Protein AF-0000000087188434 (afdb_homodimer)

Nearest PDB structures (foldseek):
  3ey7-assembly1_B  TM=4.193E-01  e=4.047E-08  Vibrio cholerae
  3huh-assembly2_C  TM=4.134E-01  e=1.399E-07  Salmonella enterica subsp. enterica serovar Typhimurium
  3zw5-assembly1_A  TM=4.059E-01  e=2.842E-07  Homo sapiens
  3zw5-assembly1_B  TM=4.081E-01  e=7.310E-07  Homo sapiens
  5hcw-assembly6_D  TM=6.468E-01  e=5.136E-05  Thermomonospora curvata DSM 43183

Foldseek 3Di:
DAFDFWWEWEFADQDQVVVCCVCCPPVNWAKACPVVVVVVNDQWIWTDPDLRYIYTYHHDDCPPHRTQATETEGPDDDVVVVVVVVPFAWDDDQDWDQISNGIFTWTWTADPVGHIYIYTYDPVVD/DAFDFWWEWEFADQDQVVVCCVCCPPVNWAKACPVVVVVVNDQWIWTDPDLRYIYTYHHDDCPVHRTQATETEGPDDDVVVVVVVVPFAWDDDQDWDQISNGIFTWTWTADPVGHIYIYTYDPVVD

Solvent-accessible surface area (backbone atoms only — not comparable to full-atom values): 13258 Å² total; per-residue (Å²): 98,49,53,62,32,62,23,35,41,29,35,33,26,81,48,52,68,62,44,48,50,48,48,40,49,68,41,42,28,47,79,35,58,46,70,45,24,76,70,68,73,40,92,47,30,34,32,38,41,42,82,57,22,27,38,34,43,36,74,32,76,38,76,58,31,41,49,68,35,37,28,37,27,32,60,85,76,62,66,66,57,52,59,71,66,58,81,61,56,70,74,48,69,78,43,78,42,84,53,45,84,43,72,31,51,30,36,30,28,48,48,93,80,64,48,41,37,37,40,29,36,54,80,83,77,110,97,49,54,64,33,59,24,34,39,29,34,34,25,81,48,52,68,62,44,48,50,48,47,41,49,67,42,44,27,47,78,36,57,46,69,45,24,77,71,66,74,41,90,46,30,34,33,40,41,41,84,56,23,27,39,34,44,36,74,32,77,37,77,59,31,42,49,67,36,38,29,38,28,32,60,85,76,59,64,66,58,53,60,71,66,58,80,60,56,72,74,44,69,78,44,78,42,83,53,44,84,44,74,30,50,29,40,30,27,48,49,93,78,63,49,40,36,36,40,29,36,53,79,84,77,109

InterPro domains:
  IPR004360 Glyoxalase/fosfomycin resistance/dioxygenase domain [PF00903] (5-119)
  IPR029068 Glyoxalase/Bleomycin resistance protein/Dihydroxybiphenyl dioxygenase [G3DSA:3.10.180.10] (7-126)
  IPR029068 Glyoxalase/Bleomycin resistance protein/Dihydroxybiphenyl dioxygenase [SSF54593] (1-124)
  IPR037523 Vicinal oxygen chelate (VOC), core domain [PS51819] (5-122)
  IPR050383 Glyoxalase I/Fosfomycin Resistance Protein Families [PTHR21366] (2-120)

Structure (mmCIF, N/CA/C/O backbone):
data_AF-0000000087188434-model_v1
#
loop_
_entity.id
_entity.type
_entity.pdbx_description
1 polymer 'VOC family virulence protein'
#
loop_
_atom_site.group_PDB
_atom_site.id
_atom_site.type_symbol
_atom_site.label_atom_id
_atom_site.label_alt_id
_atom_site.label_comp_id
_atom_site.label_asym_id
_atom_site.label_entity_id
_atom_site.label_seq_id
_atom_site.pdbx_PDB_ins_code
_atom_site.Cartn_x
_atom_site.Cartn_y
_atom_site.Cartn_z
_atom_site.occupancy
_atom_site.B_iso_or_equiv
_atom_site.auth_seq_id
_atom_site.auth_comp_id
_atom_site.auth_asym_id
_atom_site.auth_atom_id
_atom_site.pdbx_PDB_model_num
ATOM 1 N N . MET A 1 1 ? 5.113 14.961 12.984 1 92.69 1 MET A N 1
ATOM 2 C CA . MET A 1 1 ? 4.16 13.859 12.828 1 92.69 1 MET A CA 1
ATOM 3 C C . MET A 1 1 ? 4.875 12.516 12.781 1 92.69 1 MET A C 1
ATOM 5 O O . MET A 1 1 ? 5.98 12.414 12.25 1 92.69 1 MET A O 1
ATOM 9 N N . ARG A 1 2 ? 4.246 11.477 13.438 1 94.06 2 ARG A N 1
ATOM 10 C CA . ARG A 1 2 ? 4.84 10.141 13.414 1 94.06 2 ARG A CA 1
ATOM 11 C C . ARG A 1 2 ? 3.891 9.133 12.781 1 94.06 2 ARG A C 1
ATOM 13 O O . ARG A 1 2 ? 2.795 8.891 13.289 1 94.06 2 ARG A O 1
ATOM 20 N N . VAL A 1 3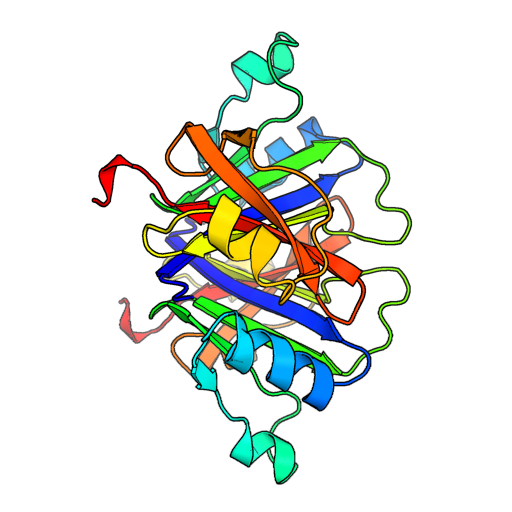 ? 4.332 8.562 11.75 1 98.06 3 VAL A N 1
ATOM 21 C CA . VAL A 1 3 ? 3.559 7.523 11.078 1 98.06 3 VAL A CA 1
ATOM 22 C C . VAL A 1 3 ? 3.75 6.191 11.797 1 98.06 3 VAL A C 1
ATOM 24 O O . VAL A 1 3 ? 4.871 5.832 12.164 1 98.06 3 VAL A O 1
ATOM 27 N N . THR A 1 4 ? 2.668 5.398 11.938 1 97 4 THR A N 1
ATOM 28 C CA . THR A 1 4 ? 2.754 4.188 12.742 1 97 4 THR A CA 1
ATOM 29 C C . THR A 1 4 ? 2.252 2.979 11.953 1 97 4 THR A C 1
ATOM 31 O O . THR A 1 4 ? 2.381 1.839 12.406 1 97 4 THR A O 1
ATOM 34 N N . GLY A 1 5 ? 1.639 3.182 10.797 1 98.25 5 GLY A N 1
ATOM 35 C CA . GLY A 1 5 ? 1.122 2.039 10.062 1 98.25 5 GLY A CA 1
ATOM 36 C C . GLY A 1 5 ? 0.572 2.408 8.695 1 98.25 5 GLY A C 1
ATOM 37 O O . GLY A 1 5 ? 0.464 3.59 8.359 1 98.25 5 GLY A O 1
ATOM 38 N N . PHE A 1 6 ? 0.329 1.47 7.84 1 98.88 6 PHE A N 1
ATOM 39 C CA . PHE A 1 6 ? -0.333 1.555 6.543 1 98.88 6 PHE A CA 1
ATOM 40 C C . PHE A 1 6 ? -1.774 1.066 6.637 1 98.88 6 PHE A C 1
ATOM 42 O O . PHE A 1 6 ? -2.02 -0.113 6.898 1 98.88 6 PHE A O 1
ATOM 49 N N . ASP A 1 7 ? -2.691 1.943 6.449 1 98.88 7 ASP A N 1
ATOM 50 C CA . ASP A 1 7 ? -4.086 1.622 6.734 1 98.88 7 ASP A CA 1
ATOM 51 C C . ASP A 1 7 ? -4.766 1.002 5.512 1 98.88 7 ASP A C 1
ATOM 53 O O . ASP A 1 7 ? -5.414 -0.042 5.621 1 98.88 7 ASP A O 1
ATOM 57 N N . HIS A 1 8 ? -4.684 1.729 4.379 1 98.94 8 HIS A N 1
ATOM 58 C CA . HIS A 1 8 ? -5.344 1.147 3.213 1 98.94 8 HIS A CA 1
ATOM 59 C C . HIS A 1 8 ? -4.781 1.722 1.917 1 98.94 8 HIS A C 1
ATOM 61 O O . HIS A 1 8 ? -4.16 2.787 1.923 1 98.94 8 HIS A O 1
ATOM 67 N N . LEU A 1 9 ? -4.895 0.978 0.888 1 98.94 9 LEU A N 1
ATOM 68 C CA . LEU A 1 9 ? -4.66 1.312 -0.513 1 98.94 9 LEU A CA 1
ATOM 69 C C . LEU A 1 9 ? -5.973 1.353 -1.288 1 98.94 9 LEU A C 1
ATOM 71 O O . LEU A 1 9 ? -6.797 0.447 -1.165 1 98.94 9 LEU A O 1
ATOM 75 N N . VAL A 1 10 ? -6.188 2.416 -2.035 1 98.69 10 VAL A N 1
ATOM 76 C CA . VAL A 1 10 ? -7.406 2.506 -2.832 1 98.69 10 VAL A CA 1
ATOM 77 C C . VAL A 1 10 ? -7.074 2.314 -4.309 1 98.69 10 VAL A C 1
ATOM 79 O O . VAL A 1 10 ? -6.504 3.203 -4.945 1 98.69 10 VAL A O 1
ATOM 82 N N . LEU A 1 11 ? -7.453 1.187 -4.863 1 98.31 11 LEU A N 1
ATOM 83 C CA . LEU A 1 11 ? -7.23 0.869 -6.27 1 98.31 11 LEU A CA 1
ATOM 84 C C . LEU A 1 11 ? -8.383 1.373 -7.129 1 98.31 11 LEU A C 1
ATOM 86 O O . LEU A 1 11 ? -9.555 1.193 -6.777 1 98.31 11 LEU A O 1
ATOM 90 N N . ASN A 1 12 ? -8.039 2.037 -8.227 1 97.94 12 ASN A N 1
ATOM 91 C CA . ASN A 1 12 ? -9.039 2.275 -9.266 1 97.94 12 ASN A CA 1
ATOM 92 C C . ASN A 1 12 ? -9.32 1.011 -10.07 1 97.94 12 ASN A C 1
ATOM 94 O O . ASN A 1 12 ? -8.414 0.449 -10.688 1 97.94 12 ASN A O 1
ATOM 98 N N . VAL A 1 13 ? -10.547 0.57 -10.031 1 97.94 13 VAL A N 1
ATOM 99 C CA . VAL A 1 13 ? -10.859 -0.67 -10.727 1 97.94 13 VAL A CA 1
ATOM 100 C C . VAL A 1 13 ? -12.031 -0.438 -11.688 1 97.94 13 VAL A C 1
ATOM 102 O O . VAL A 1 13 ? -12.969 0.3 -11.367 1 97.94 13 VAL A O 1
ATOM 105 N N . THR A 1 14 ? -12.016 -1.073 -12.867 1 97.25 14 THR A N 1
ATOM 106 C CA . THR A 1 14 ? -13.023 -0.855 -13.906 1 97.25 14 THR A CA 1
ATOM 107 C C . THR A 1 14 ? -14.242 -1.741 -13.68 1 97.25 14 THR A C 1
ATOM 109 O O . THR A 1 14 ? -15.344 -1.423 -14.133 1 97.25 14 THR A O 1
ATOM 112 N N . ASP A 1 15 ? -14.109 -2.861 -13.055 1 98.19 15 ASP A N 1
ATOM 113 C CA . ASP A 1 15 ? -15.148 -3.824 -12.719 1 98.19 15 ASP A CA 1
ATOM 114 C C . ASP A 1 15 ? -14.953 -4.391 -11.312 1 98.19 15 ASP A C 1
ATOM 116 O O . ASP A 1 15 ? -14.148 -5.305 -11.117 1 98.19 15 ASP A O 1
ATOM 120 N N . VAL A 1 16 ? -15.758 -3.887 -10.398 1 98.69 16 VAL A N 1
ATOM 121 C CA . VAL A 1 16 ? -15.57 -4.195 -8.984 1 98.69 16 VAL A CA 1
ATOM 122 C C . VAL A 1 16 ? -15.797 -5.688 -8.742 1 98.69 16 VAL A C 1
ATOM 124 O O . VAL A 1 16 ? -15.039 -6.324 -8.008 1 98.69 16 VAL A O 1
ATOM 127 N N . GLU A 1 17 ? -16.797 -6.254 -9.328 1 98.81 17 GLU A N 1
ATOM 128 C CA . GLU A 1 17 ? -17.078 -7.676 -9.141 1 98.81 17 GLU A CA 1
ATOM 129 C C . GLU A 1 17 ? -15.93 -8.539 -9.641 1 98.81 17 GLU A C 1
ATOM 131 O O . GLU A 1 17 ? -15.578 -9.539 -9.008 1 98.81 17 GLU A O 1
ATOM 136 N N . ARG A 1 18 ? -15.422 -8.188 -10.758 1 98.5 18 ARG A N 1
ATOM 137 C CA . ARG A 1 18 ? -14.273 -8.906 -11.297 1 98.5 18 ARG A CA 1
ATOM 138 C C . ARG A 1 18 ? -13.078 -8.82 -10.359 1 98.5 18 ARG A C 1
ATOM 140 O O . ARG A 1 18 ? -12.383 -9.812 -10.133 1 98.5 18 ARG A O 1
ATOM 147 N N . SER A 1 19 ? -12.836 -7.645 -9.836 1 98.69 19 SER A N 1
ATOM 148 C CA . SER A 1 19 ? -11.75 -7.457 -8.875 1 98.69 19 SER A CA 1
ATOM 149 C C . SER A 1 19 ? -12 -8.25 -7.598 1 98.69 19 SER A C 1
ATOM 151 O O . SER A 1 19 ? -11.094 -8.898 -7.074 1 98.69 19 SER A O 1
ATOM 153 N N . LEU A 1 20 ? -13.227 -8.156 -7.09 1 98.88 20 LEU A N 1
ATOM 154 C CA . LEU A 1 20 ? -13.57 -8.93 -5.902 1 98.88 20 LEU A CA 1
ATOM 155 C C . LEU A 1 20 ? -13.289 -10.406 -6.117 1 98.88 20 LEU A C 1
ATOM 157 O O . LEU A 1 20 ? -12.711 -11.07 -5.254 1 98.88 20 LEU A O 1
ATOM 161 N N . ALA A 1 21 ? -13.688 -10.938 -7.23 1 98.75 21 ALA A N 1
ATOM 162 C CA . ALA A 1 21 ? -13.484 -12.352 -7.535 1 98.75 21 ALA A CA 1
ATOM 163 C C . ALA A 1 21 ? -12 -12.711 -7.508 1 98.75 21 ALA A C 1
ATOM 165 O O . ALA A 1 21 ? -11.625 -13.781 -7.008 1 98.75 21 ALA A O 1
ATOM 166 N N . PHE A 1 22 ? -11.203 -11.867 -8.008 1 98.75 22 PHE A N 1
ATOM 167 C CA . PHE A 1 22 ? -9.766 -12.109 -8.047 1 98.75 22 PHE A CA 1
ATOM 168 C C . PHE A 1 22 ? -9.172 -12.055 -6.645 1 98.75 22 PHE A C 1
ATOM 170 O O . PHE A 1 22 ? -8.461 -12.977 -6.23 1 98.75 22 PHE A O 1
ATOM 177 N N . TYR A 1 23 ? -9.406 -10.977 -5.902 1 98.88 23 TYR A N 1
ATOM 178 C CA . TYR A 1 23 ? -8.742 -10.734 -4.629 1 98.88 23 TYR A CA 1
ATOM 179 C C . TYR A 1 23 ? -9.258 -11.68 -3.555 1 98.88 23 TYR A C 1
ATOM 181 O O . TYR A 1 23 ? -8.5 -12.102 -2.674 1 98.88 23 TYR A O 1
ATOM 189 N N . THR A 1 24 ? -10.555 -12.055 -3.604 1 98.75 24 THR A N 1
ATOM 190 C CA . THR A 1 24 ? -11.102 -12.945 -2.582 1 98.75 24 THR A CA 1
ATOM 191 C C . THR A 1 24 ? -10.977 -14.406 -3.01 1 98.75 24 THR A C 1
ATOM 193 O O . THR A 1 24 ? -11.055 -15.312 -2.178 1 98.75 24 THR A O 1
ATOM 196 N N . GLY A 1 25 ? -10.844 -14.672 -4.273 1 97.88 25 GLY A N 1
ATOM 197 C CA . GLY A 1 25 ? -10.695 -16.031 -4.777 1 97.88 25 GLY A CA 1
ATOM 198 C C . GLY A 1 25 ? -9.289 -16.562 -4.648 1 97.88 25 GLY A C 1
ATOM 199 O O . GLY A 1 25 ? -8.898 -17.062 -3.588 1 97.88 25 GLY A O 1
ATOM 200 N N . PRO A 1 26 ? -8.492 -16.359 -5.707 1 97.06 26 PRO A N 1
ATOM 201 C CA . PRO A 1 26 ? -7.16 -16.969 -5.676 1 97.06 26 PRO A CA 1
ATOM 202 C C . PRO A 1 26 ? -6.27 -16.406 -4.578 1 97.06 26 PRO A C 1
ATOM 204 O O . PRO A 1 26 ? -5.398 -17.109 -4.059 1 97.06 26 PRO A O 1
ATOM 207 N N . LEU A 1 27 ? -6.418 -15.148 -4.199 1 97.81 27 LEU A N 1
ATOM 208 C CA . LEU A 1 27 ? -5.559 -14.555 -3.182 1 97.81 27 LEU A CA 1
ATOM 209 C C . LEU A 1 27 ? -6.113 -14.812 -1.783 1 97.81 27 LEU A C 1
ATOM 211 O O . LEU A 1 27 ? -5.402 -14.633 -0.789 1 97.81 27 LEU A O 1
ATOM 215 N N . GLY A 1 28 ? -7.395 -15.109 -1.685 1 98 28 GLY A N 1
ATOM 216 C CA . GLY A 1 28 ? -7.984 -15.547 -0.432 1 98 28 GLY A CA 1
ATOM 217 C C . GLY A 1 28 ? -8.25 -14.414 0.539 1 98 28 GLY A C 1
ATOM 218 O O . GLY A 1 28 ? -8.398 -14.641 1.741 1 98 28 GLY A O 1
ATOM 219 N N . LEU A 1 29 ? -8.25 -13.211 0.167 1 98.81 29 LEU A N 1
ATOM 220 C CA . LEU A 1 29 ? -8.516 -12.094 1.067 1 98.81 29 LEU A CA 1
ATOM 221 C C . LEU A 1 29 ? -9.977 -12.086 1.51 1 98.81 29 LEU A C 1
ATOM 223 O O . LEU A 1 29 ? -10.867 -12.477 0.746 1 98.81 29 LEU A O 1
ATOM 227 N N . GLU A 1 30 ? -10.203 -11.617 2.719 1 98.69 30 GLU A N 1
ATOM 228 C CA . GLU A 1 30 ? -11.555 -11.523 3.262 1 98.69 30 GLU A CA 1
ATOM 229 C C . GLU A 1 30 ? -12.289 -10.312 2.707 1 98.69 30 GLU A C 1
ATOM 231 O O . GLU A 1 30 ? -11.758 -9.195 2.711 1 98.69 30 GLU A O 1
ATOM 236 N N . PRO A 1 31 ? -13.57 -10.516 2.195 1 98.81 31 PRO A N 1
ATOM 237 C CA . PRO A 1 31 ? -14.344 -9.367 1.739 1 98.81 31 PRO A CA 1
ATOM 238 C C . PRO A 1 31 ? -14.766 -8.445 2.883 1 98.81 31 PRO A C 1
ATOM 240 O O . PRO A 1 31 ? -15.078 -8.922 3.98 1 98.81 31 PRO A O 1
ATOM 243 N N . VAL A 1 32 ? -14.805 -7.195 2.676 1 98.88 32 VAL A N 1
ATOM 244 C CA . VAL A 1 32 ? -15.211 -6.172 3.633 1 98.88 32 VAL A CA 1
ATOM 245 C C . VAL A 1 32 ? -16.281 -5.273 3.008 1 98.88 32 VAL A C 1
ATOM 247 O O . VAL A 1 32 ? -16.062 -4.688 1.944 1 98.88 32 VAL A O 1
ATOM 250 N N . ARG A 1 33 ? -17.438 -5.164 3.613 1 98.62 33 ARG A N 1
ATOM 251 C CA . ARG A 1 33 ? -18.562 -4.297 3.27 1 98.62 33 ARG A CA 1
ATOM 252 C C . ARG A 1 33 ? -19.047 -4.578 1.854 1 98.62 33 ARG A C 1
ATOM 254 O O . ARG A 1 33 ? -19.453 -3.656 1.14 1 98.62 33 ARG A O 1
ATOM 261 N N . VAL A 1 34 ? -18.938 -5.766 1.344 1 98.88 34 VAL A N 1
ATOM 262 C CA . VAL A 1 34 ? -19.344 -6.141 -0.007 1 98.88 34 VAL A CA 1
ATOM 263 C C . VAL A 1 34 ? -20.875 -6.117 -0.113 1 98.88 34 VAL A C 1
ATOM 265 O O . VAL A 1 34 ? -21.422 -5.57 -1.068 1 98.88 34 VAL A O 1
ATOM 268 N N . ASP A 1 35 ? -21.516 -6.746 0.876 1 98.69 35 ASP A N 1
ATOM 269 C CA . ASP A 1 35 ? -22.984 -6.758 0.852 1 98.69 35 ASP A CA 1
ATOM 270 C C . ASP A 1 35 ? -23.531 -5.34 0.903 1 98.69 35 ASP A C 1
ATOM 272 O O . ASP A 1 35 ? -24.5 -5.023 0.21 1 98.69 35 ASP A O 1
ATOM 276 N N . GLU A 1 36 ? -22.969 -4.512 1.788 1 98.75 36 GLU A N 1
ATOM 277 C CA . GLU A 1 36 ? -23.391 -3.115 1.867 1 98.75 36 GLU A CA 1
ATOM 278 C C . GLU A 1 36 ? -23.188 -2.406 0.53 1 98.75 36 GLU A C 1
ATOM 280 O O . GLU A 1 36 ? -24.031 -1.604 0.121 1 98.75 36 GLU A O 1
ATOM 285 N N . TRP A 1 37 ? -22.141 -2.623 -0.128 1 98.81 37 TRP A N 1
ATOM 286 C CA . TRP A 1 37 ? -21.859 -2.008 -1.422 1 98.81 37 TRP A CA 1
ATOM 287 C C . TRP A 1 37 ? -22.859 -2.469 -2.471 1 98.81 37 TRP A C 1
ATOM 289 O O . TRP A 1 37 ? -23.391 -1.655 -3.227 1 98.81 37 TRP A O 1
ATOM 299 N N . ARG A 1 38 ? -23.078 -3.781 -2.535 1 98.69 38 ARG A N 1
ATOM 300 C CA . ARG A 1 38 ? -24.031 -4.332 -3.492 1 98.69 38 ARG A CA 1
ATOM 301 C C . ARG A 1 38 ? -25.422 -3.764 -3.264 1 98.69 38 ARG A C 1
ATOM 303 O O . ARG A 1 38 ? -26.203 -3.607 -4.207 1 98.69 38 ARG A O 1
ATOM 310 N N . ALA A 1 39 ? -25.688 -3.447 -2.033 1 98.69 39 ALA A N 1
ATOM 311 C CA . ALA A 1 39 ? -26.969 -2.859 -1.674 1 98.69 39 ALA A CA 1
ATOM 312 C C . ALA A 1 39 ? -26.984 -1.356 -1.937 1 98.69 39 ALA A C 1
ATOM 314 O O . ALA A 1 39 ? -28 -0.685 -1.697 1 98.69 39 ALA A O 1
ATOM 315 N N . GLY A 1 40 ? -25.922 -0.757 -2.369 1 98.31 40 GLY A N 1
ATOM 316 C CA . GLY A 1 40 ? -25.828 0.657 -2.699 1 98.31 40 GLY A CA 1
ATOM 317 C C . GLY A 1 40 ? -25.641 1.543 -1.482 1 98.31 40 GLY A C 1
ATOM 318 O O . GLY A 1 40 ? -25.859 2.752 -1.546 1 98.31 40 GLY A O 1
ATOM 319 N N . LYS A 1 41 ? -25.188 0.969 -0.309 1 98.44 41 LYS A N 1
ATOM 320 C CA . LYS A 1 41 ? -25.094 1.711 0.945 1 98.44 41 LYS A CA 1
ATOM 321 C C . LYS A 1 41 ? -23.719 2.332 1.126 1 98.44 41 LYS A C 1
ATOM 323 O O . LYS A 1 41 ? -23.531 3.223 1.961 1 98.44 41 LYS A O 1
ATOM 328 N N . VAL A 1 42 ? -22.703 1.853 0.482 1 98.31 42 VAL A N 1
ATOM 329 C CA . VAL A 1 42 ? -21.344 2.4 0.515 1 98.31 42 VAL A CA 1
ATOM 330 C C . VAL A 1 42 ? -20.797 2.496 -0.906 1 98.31 42 VAL A C 1
ATOM 332 O O . VAL A 1 42 ? -21.219 1.752 -1.794 1 98.31 42 VAL A O 1
ATOM 335 N N . PRO A 1 43 ? -19.875 3.381 -1.142 1 98 43 PRO A N 1
ATOM 336 C CA . PRO A 1 43 ? -19.453 3.688 -2.514 1 98 43 PRO A CA 1
ATOM 337 C C . PRO A 1 43 ? -18.531 2.623 -3.102 1 98 43 PRO A C 1
ATOM 339 O O . PRO A 1 43 ? -18.375 2.545 -4.324 1 98 43 PRO A O 1
ATOM 342 N N . PHE A 1 44 ? -17.938 1.849 -2.299 1 98.69 44 PHE A N 1
ATOM 343 C CA . PHE A 1 44 ? -17.031 0.794 -2.748 1 98.69 44 PHE A CA 1
ATOM 344 C C . PHE A 1 44 ? -16.844 -0.261 -1.664 1 98.69 44 PHE A C 1
ATOM 346 O O . PHE A 1 44 ? -17 0.031 -0.475 1 98.69 44 PHE A O 1
ATOM 353 N N . PRO A 1 45 ? -16.547 -1.531 -2.055 1 98.88 45 PRO A N 1
ATOM 354 C CA . PRO A 1 45 ? -16.141 -2.561 -1.094 1 98.88 45 PRO A CA 1
ATOM 355 C C . PRO A 1 45 ? -14.625 -2.611 -0.884 1 98.88 45 PRO A C 1
ATOM 357 O O . PRO A 1 45 ? -13.883 -1.882 -1.546 1 98.88 45 PRO A O 1
ATOM 360 N N . SER A 1 46 ? -14.234 -3.402 0.06 1 98.94 46 SER A N 1
ATOM 361 C CA . SER A 1 46 ? -12.812 -3.602 0.341 1 98.94 46 SER A CA 1
ATOM 362 C C . SER A 1 46 ? -12.484 -5.082 0.519 1 98.94 46 SER A C 1
ATOM 364 O O . SER A 1 46 ? -13.375 -5.93 0.453 1 98.94 46 SER A O 1
ATOM 366 N N . VAL A 1 47 ? -11.195 -5.363 0.564 1 98.94 47 VAL A N 1
ATOM 367 C CA . VAL A 1 47 ? -10.688 -6.68 0.927 1 98.94 47 VAL A CA 1
ATOM 368 C C . VAL A 1 47 ? -9.625 -6.547 2.018 1 98.94 47 VAL A C 1
ATOM 370 O O . VAL A 1 47 ? -8.836 -5.602 2.01 1 98.94 47 VAL A O 1
ATOM 373 N N . ARG A 1 48 ? -9.625 -7.473 2.955 1 98.94 48 ARG A N 1
ATOM 374 C CA . ARG A 1 48 ? -8.766 -7.383 4.133 1 98.94 48 ARG A CA 1
ATOM 375 C C . ARG A 1 48 ? -7.43 -8.07 3.885 1 98.94 48 ARG A C 1
ATOM 377 O O . ARG A 1 48 ? -7.387 -9.242 3.504 1 98.94 48 ARG A O 1
ATOM 384 N N . VAL A 1 49 ? -6.398 -7.332 4.094 1 98.88 49 VAL A N 1
ATOM 385 C CA . VAL A 1 49 ? -5.047 -7.867 3.986 1 98.88 49 VAL A CA 1
ATOM 386 C C . VAL A 1 49 ? -4.578 -8.367 5.352 1 98.88 49 VAL A C 1
ATOM 388 O O . VAL A 1 49 ? -4 -9.445 5.461 1 98.88 49 VAL A O 1
ATOM 391 N N . SER A 1 50 ? -4.762 -7.594 6.395 1 98.12 50 SER A N 1
ATOM 392 C CA . SER A 1 50 ? -4.469 -7.867 7.797 1 98.12 50 SER A CA 1
ATOM 393 C C . SER A 1 50 ? -5.434 -7.125 8.719 1 98.12 50 SER A C 1
ATOM 395 O O . SER A 1 50 ? -6.336 -6.43 8.25 1 98.12 50 SER A O 1
ATOM 397 N N . ALA A 1 51 ? -5.238 -7.277 10.016 1 97 51 ALA A N 1
ATOM 398 C CA . ALA A 1 51 ? -6.102 -6.602 10.984 1 97 51 ALA A CA 1
ATOM 399 C C . ALA A 1 51 ? -6.047 -5.086 10.805 1 97 51 ALA A C 1
ATOM 401 O O . ALA A 1 51 ? -7.031 -4.391 11.047 1 97 51 ALA A O 1
ATOM 402 N N . GLY A 1 52 ? -4.941 -4.527 10.352 1 97.75 52 GLY A N 1
ATOM 403 C CA . GLY A 1 52 ? -4.766 -3.086 10.289 1 97.75 52 GLY A CA 1
ATOM 404 C C . GLY A 1 52 ? -4.727 -2.549 8.867 1 97.75 52 GLY A C 1
ATOM 405 O O . GLY A 1 52 ? -4.512 -1.354 8.656 1 97.75 52 GLY A O 1
ATOM 406 N N . THR A 1 53 ? -4.945 -3.41 7.848 1 98.88 53 THR A N 1
ATOM 407 C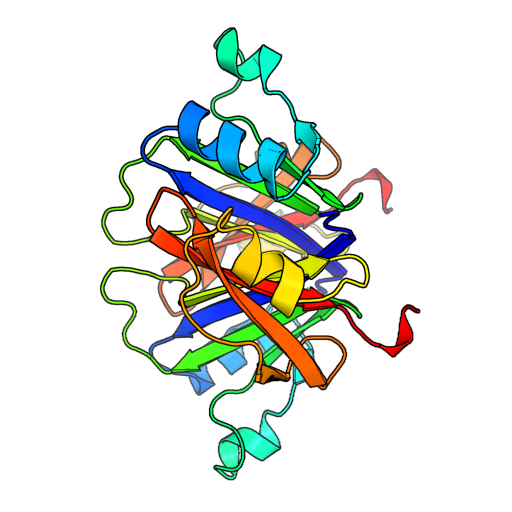 CA . THR A 1 53 ? -4.746 -2.959 6.473 1 98.88 53 THR A CA 1
ATOM 408 C C . THR A 1 53 ? -5.805 -3.553 5.551 1 98.88 53 THR A C 1
ATOM 410 O O . THR A 1 53 ? -6.066 -4.758 5.59 1 98.88 53 THR A O 1
ATOM 413 N N . ILE A 1 54 ? -6.418 -2.701 4.73 1 98.94 54 ILE A N 1
ATOM 414 C CA . ILE A 1 54 ? -7.352 -3.16 3.711 1 98.94 54 ILE A CA 1
ATOM 415 C C . ILE A 1 54 ? -6.965 -2.576 2.354 1 98.94 54 ILE A C 1
ATOM 417 O O . ILE A 1 54 ? -6.133 -1.671 2.277 1 98.94 54 ILE A O 1
ATOM 421 N N . ILE A 1 55 ? -7.465 -3.158 1.287 1 98.94 55 ILE A N 1
ATOM 422 C CA . ILE A 1 55 ? -7.465 -2.609 -0.065 1 98.94 55 ILE A CA 1
ATOM 423 C C . ILE A 1 55 ? -8.891 -2.254 -0.478 1 98.94 55 ILE A C 1
ATOM 425 O O . ILE A 1 55 ? -9.781 -3.104 -0.44 1 98.94 55 ILE A O 1
ATOM 429 N N . ASP A 1 56 ? -9.086 -0.998 -0.764 1 98.94 56 ASP A N 1
ATOM 430 C CA . ASP A 1 56 ? -10.375 -0.529 -1.269 1 98.94 56 ASP A CA 1
ATOM 431 C C . ASP A 1 56 ? -10.453 -0.662 -2.789 1 98.94 56 ASP A C 1
ATOM 433 O O . ASP A 1 56 ? -9.492 -0.332 -3.494 1 98.94 56 ASP A O 1
ATOM 437 N N . LEU A 1 57 ? -11.562 -1.18 -3.27 1 98.81 57 LEU A N 1
ATOM 438 C CA . LEU A 1 57 ? -11.797 -1.349 -4.699 1 98.81 57 LEU A CA 1
ATOM 439 C C . LEU A 1 57 ? -12.758 -0.283 -5.223 1 98.81 57 LEU A C 1
ATOM 441 O O . LEU A 1 57 ? -13.969 -0.478 -5.211 1 98.81 57 LEU A O 1
ATOM 445 N N . PHE A 1 58 ? -12.195 0.816 -5.664 1 98.38 58 PHE A N 1
ATOM 446 C CA . PHE A 1 58 ? -12.938 2.012 -6.047 1 98.38 58 PHE A CA 1
ATOM 447 C C . PHE A 1 58 ? -13.328 1.964 -7.52 1 98.38 58 PHE A C 1
ATOM 449 O O . PHE A 1 58 ? -12.453 1.908 -8.391 1 98.38 58 PHE A O 1
ATOM 456 N N . PRO A 1 59 ? -14.617 1.97 -7.828 1 97.44 59 PRO A N 1
ATOM 457 C CA . PRO A 1 59 ? -15.039 1.919 -9.234 1 97.44 59 PRO A CA 1
ATOM 458 C C . PRO A 1 59 ? -14.727 3.211 -9.984 1 97.44 59 PRO A C 1
ATOM 460 O O . PRO A 1 59 ? -15.5 4.168 -9.914 1 97.44 59 PRO A O 1
ATOM 463 N N . ARG A 1 60 ? -13.703 3.184 -10.711 1 93.31 60 ARG A N 1
ATOM 464 C CA . ARG A 1 60 ? -13.25 4.32 -11.508 1 93.31 60 ARG A CA 1
ATOM 465 C C . ARG A 1 60 ? -12.383 3.857 -12.672 1 93.31 60 ARG A C 1
ATOM 467 O O . ARG A 1 60 ? -11.609 2.902 -12.539 1 93.31 60 ARG A O 1
ATOM 474 N N . ASP A 1 61 ? -12.547 4.594 -13.75 1 84.94 61 ASP A N 1
ATOM 475 C CA . ASP A 1 61 ? -11.609 4.344 -14.836 1 84.94 61 ASP A CA 1
ATOM 476 C C . ASP A 1 61 ? -10.18 4.684 -14.422 1 84.94 61 ASP A C 1
ATOM 478 O O . ASP A 1 61 ? -9.961 5.645 -13.68 1 84.94 61 ASP A O 1
ATOM 482 N N . ARG A 1 62 ? -9.188 3.877 -14.648 1 74.38 62 ARG A N 1
ATOM 483 C CA . ARG A 1 62 ? -7.809 4.043 -14.195 1 74.38 62 ARG A CA 1
ATOM 484 C C . ARG A 1 62 ? -7.227 5.367 -14.68 1 74.38 62 ARG A C 1
ATOM 486 O O . ARG A 1 62 ? -6.488 6.031 -13.953 1 74.38 62 ARG A O 1
ATOM 493 N N . GLY A 1 63 ? -7.672 5.836 -15.852 1 77.62 63 GLY A N 1
ATOM 494 C CA . GLY A 1 63 ? -7.121 7.082 -16.359 1 77.62 63 GLY A CA 1
ATOM 495 C C . GLY A 1 63 ? -5.613 7.16 -16.25 1 77.62 63 GLY A C 1
ATOM 496 O O . GLY A 1 63 ? -4.902 6.266 -16.719 1 77.62 63 GLY A O 1
ATOM 497 N N . GLU A 1 64 ? -5.066 8.25 -15.375 1 79.81 64 GLU A N 1
ATOM 498 C CA . GLU A 1 64 ? -3.629 8.477 -15.266 1 79.81 64 GLU A CA 1
ATOM 499 C C . GLU A 1 64 ? -3.076 7.902 -13.969 1 79.81 64 GLU A C 1
ATOM 501 O O . GLU A 1 64 ? -1.878 8.008 -13.695 1 79.81 64 GLU A O 1
ATOM 506 N N . THR A 1 65 ? -3.953 7.375 -13.172 1 93.81 65 THR A N 1
ATOM 507 C CA . THR A 1 65 ? -3.51 6.801 -11.906 1 93.81 65 THR A CA 1
ATOM 508 C C . THR A 1 65 ? -4.172 5.445 -11.664 1 93.81 65 THR A C 1
ATOM 510 O O . THR A 1 65 ? -5.379 5.297 -11.859 1 93.81 65 THR A O 1
ATOM 513 N N . ASN A 1 66 ? -3.402 4.488 -11.328 1 96.44 66 ASN A N 1
ATOM 514 C CA . ASN A 1 66 ? -3.947 3.184 -10.961 1 96.44 66 ASN A CA 1
ATOM 515 C C . ASN A 1 66 ? -4.371 3.143 -9.5 1 96.44 66 ASN A C 1
ATOM 517 O O . ASN A 1 66 ? -5.16 2.285 -9.102 1 96.44 66 ASN A O 1
ATOM 521 N N . VAL A 1 67 ? -3.859 4.004 -8.664 1 97.31 67 VAL A N 1
ATOM 522 C CA . VAL A 1 67 ? -4.195 4.137 -7.25 1 97.31 67 VAL A CA 1
ATOM 523 C C . VAL A 1 67 ? -4.797 5.516 -6.988 1 97.31 67 VAL A C 1
ATOM 525 O O . VAL A 1 67 ? -4.215 6.535 -7.371 1 97.31 67 VAL A O 1
ATOM 528 N N . ASP A 1 68 ? -5.984 5.547 -6.402 1 97.19 68 ASP A N 1
ATOM 529 C CA . ASP A 1 68 ? -6.641 6.812 -6.082 1 97.19 68 ASP A CA 1
ATOM 530 C C . ASP A 1 68 ? -5.906 7.539 -4.957 1 97.19 68 ASP A C 1
ATOM 532 O O . ASP A 1 68 ? -5.582 8.719 -5.082 1 97.19 68 ASP A O 1
ATOM 536 N N . HIS A 1 69 ? -5.715 6.895 -3.9 1 98.31 69 HIS A N 1
ATOM 537 C CA . HIS A 1 69 ? -4.918 7.375 -2.779 1 98.31 69 HIS A CA 1
ATOM 538 C C . HIS A 1 69 ? -4.512 6.23 -1.858 1 98.31 69 HIS A C 1
ATOM 540 O O . HIS A 1 69 ? -4.918 5.086 -2.07 1 98.31 69 HIS A O 1
ATOM 546 N N . PHE A 1 70 ? -3.598 6.445 -0.927 1 98.88 70 PHE A N 1
ATOM 547 C CA . PHE A 1 70 ? -3.293 5.52 0.157 1 98.88 70 PHE A CA 1
ATOM 548 C C . PHE A 1 70 ? -3.312 6.238 1.502 1 98.88 70 PHE A C 1
ATOM 550 O O . PHE A 1 70 ? -3.307 7.469 1.556 1 98.88 70 PHE A O 1
ATOM 557 N N . CYS A 1 71 ? -3.451 5.426 2.492 1 98.94 71 CYS A N 1
ATOM 558 C CA . CYS A 1 71 ? -3.668 6.004 3.812 1 98.94 71 CYS A CA 1
ATOM 559 C C . CYS A 1 71 ? -2.615 5.52 4.801 1 98.94 71 CYS A C 1
ATOM 561 O O . CYS A 1 71 ? -2.312 4.324 4.855 1 98.94 71 CYS A O 1
ATOM 563 N N . LEU A 1 72 ? -2.049 6.426 5.535 1 98.88 72 LEU A N 1
ATOM 564 C CA . LEU A 1 72 ? -1.108 6.152 6.613 1 98.88 72 LEU A CA 1
ATOM 565 C C . LEU A 1 72 ? -1.724 6.488 7.969 1 98.88 72 LEU A C 1
ATOM 567 O O . LEU A 1 72 ? -2.436 7.488 8.102 1 98.88 72 LEU A O 1
ATOM 571 N N . VAL A 1 73 ? -1.47 5.621 8.906 1 98.69 73 VAL A N 1
ATOM 572 C CA . VAL A 1 73 ? -1.884 5.875 10.281 1 98.69 73 VAL A CA 1
ATOM 573 C C . VAL A 1 73 ? -0.809 6.684 11.008 1 98.69 73 VAL A C 1
ATOM 575 O O . VAL A 1 73 ? 0.384 6.398 10.875 1 98.69 73 VAL A O 1
ATOM 578 N N . VAL A 1 74 ? -1.235 7.715 11.695 1 98.25 74 VAL A N 1
ATOM 579 C CA . VAL A 1 74 ? -0.295 8.531 12.453 1 98.25 74 VAL A CA 1
ATOM 580 C C . VAL A 1 74 ? -0.688 8.523 13.93 1 98.25 74 VAL A C 1
ATOM 582 O O . VAL A 1 74 ? -1.79 8.102 14.289 1 98.25 74 VAL A O 1
ATOM 585 N N . GLU A 1 75 ? 0.269 8.867 14.805 1 96.81 75 GLU A N 1
ATOM 586 C CA . GLU A 1 75 ? -0.067 9.07 16.219 1 96.81 75 GLU A CA 1
ATOM 587 C C . GLU A 1 75 ? -1.104 10.172 16.375 1 96.81 75 GLU A C 1
ATOM 589 O O . GLU A 1 75 ? -1.165 11.102 15.57 1 96.81 75 GLU A O 1
ATOM 594 N N . PRO A 1 76 ? -1.877 10.07 17.484 1 96.19 76 PRO A N 1
ATOM 595 C CA . PRO A 1 76 ? -2.891 11.102 17.703 1 96.19 76 PRO A CA 1
ATOM 596 C C . PRO A 1 76 ? -2.307 12.516 17.688 1 96.19 76 PRO A C 1
ATOM 598 O O . PRO A 1 76 ? -1.211 12.734 18.203 1 96.19 76 PRO A O 1
ATOM 601 N N . LEU A 1 77 ? -2.994 13.477 17.016 1 95.5 77 LEU A N 1
ATOM 602 C CA . LEU A 1 77 ? -2.6 14.875 16.953 1 95.5 77 LEU A CA 1
ATOM 603 C C . LEU A 1 77 ? -3.801 15.766 16.656 1 95.5 77 LEU A C 1
ATOM 605 O O . LEU A 1 77 ? -4.91 15.266 16.453 1 95.5 77 LEU A O 1
ATOM 609 N N . ASP A 1 78 ? -3.6 17.062 16.719 1 96 78 ASP A N 1
ATOM 610 C CA . ASP A 1 78 ? -4.621 18.047 16.375 1 96 78 ASP A CA 1
ATOM 611 C C . ASP A 1 78 ? -4.543 18.438 14.906 1 96 78 ASP A C 1
ATOM 613 O O . ASP A 1 78 ? -3.621 19.141 14.492 1 96 78 ASP A O 1
ATOM 617 N N . TRP A 1 79 ? -5.543 18.078 14.133 1 97.06 79 TRP A N 1
ATOM 618 C CA . TRP A 1 79 ? -5.52 18.312 12.688 1 97.06 79 TRP A CA 1
ATOM 619 C C . TRP A 1 79 ? -5.48 19.812 12.383 1 97.06 79 TRP A C 1
ATOM 621 O O . TRP A 1 79 ? -4.859 20.219 11.398 1 97.06 79 TRP A O 1
ATOM 631 N N . GLN A 1 80 ? -6.195 20.547 13.172 1 97.25 80 GLN A N 1
ATOM 632 C CA . GLN A 1 80 ? -6.199 21.984 12.914 1 97.25 80 GLN A CA 1
ATOM 633 C C . GLN A 1 80 ? -4.797 22.578 13.055 1 97.25 80 GLN A C 1
ATOM 635 O O . GLN A 1 80 ? -4.414 23.469 12.305 1 97.25 80 GLN A O 1
ATOM 640 N N . GLN A 1 81 ? -4.094 22.109 13.977 1 97.25 81 GLN A N 1
ATOM 641 C CA . GLN A 1 81 ? -2.713 22.562 14.125 1 97.25 81 GLN A CA 1
ATOM 642 C C . GLN A 1 81 ? -1.878 22.188 12.906 1 97.25 81 GLN A C 1
ATOM 644 O O . GLN A 1 81 ? -1.025 22.953 12.469 1 97.25 81 GLN A O 1
ATOM 649 N N . VAL A 1 82 ? -2.105 21 12.438 1 97 82 VAL A N 1
ATOM 650 C CA . VAL A 1 82 ? -1.397 20.547 11.242 1 97 82 VAL A CA 1
ATOM 651 C C . VAL A 1 82 ? -1.729 21.469 10.062 1 97 82 VAL A C 1
ATOM 653 O O . VAL A 1 82 ? -0.836 21.875 9.328 1 97 82 VAL A O 1
ATOM 656 N N . ILE A 1 83 ? -2.955 21.797 9.867 1 97.75 83 ILE A N 1
ATOM 657 C CA . ILE A 1 83 ? -3.42 22.641 8.781 1 97.75 83 ILE A CA 1
ATOM 658 C C . ILE A 1 83 ? -2.82 24.047 8.93 1 97.75 83 ILE A C 1
ATOM 660 O O . ILE A 1 83 ? -2.283 24.594 7.969 1 97.75 83 ILE A O 1
ATOM 664 N N . ASP A 1 84 ? -2.842 24.531 10.133 1 97.94 84 ASP A N 1
ATOM 665 C CA . ASP A 1 84 ? -2.4 25.906 10.391 1 97.94 84 ASP A CA 1
ATOM 666 C C . ASP A 1 84 ? -0.895 26.047 10.18 1 97.94 84 ASP A C 1
ATOM 668 O O . ASP A 1 84 ? -0.409 27.125 9.844 1 97.94 84 ASP A O 1
ATOM 672 N N . ALA A 1 85 ? -0.202 24.969 10.461 1 97.31 85 ALA A N 1
ATOM 673 C CA . ALA A 1 85 ? 1.253 25 10.328 1 97.31 85 ALA A CA 1
ATOM 674 C C . ALA A 1 85 ? 1.665 25.234 8.875 1 97.31 85 ALA A C 1
ATOM 676 O O . ALA A 1 85 ? 2.781 25.688 8.609 1 97.31 85 ALA A O 1
ATOM 677 N N . GLY A 1 86 ? 0.808 24.844 7.922 1 97.38 86 GLY A N 1
ATOM 678 C CA . GLY A 1 86 ? 1.062 25.109 6.516 1 97.38 86 GLY A CA 1
ATOM 679 C C . GLY A 1 86 ? 2.131 24.219 5.922 1 97.38 86 GLY A C 1
ATOM 680 O O . GLY A 1 86 ? 2.65 24.484 4.84 1 97.38 86 GLY A O 1
ATOM 681 N N . THR A 1 87 ? 2.469 23.141 6.586 1 97.06 87 THR A N 1
ATOM 682 C CA . THR A 1 87 ? 3.531 22.234 6.188 1 97.06 87 THR A CA 1
ATOM 683 C C . THR A 1 87 ? 3.105 21.391 4.98 1 97.06 87 THR A C 1
ATOM 685 O O . THR A 1 87 ? 3.936 21.047 4.145 1 97.06 87 THR A O 1
ATOM 688 N N . PHE A 1 88 ? 1.837 21.109 4.891 1 98.12 88 PHE A N 1
ATOM 689 C CA . PHE A 1 88 ? 1.333 20.203 3.857 1 98.12 88 PHE A CA 1
ATOM 690 C C . PHE A 1 88 ? 0.459 20.969 2.863 1 98.12 88 PHE A C 1
ATOM 692 O O . PHE A 1 88 ? -0.168 21.969 3.215 1 98.12 88 PHE A O 1
ATOM 699 N N . ASP A 1 89 ? 0.487 20.484 1.609 1 98.25 89 ASP A N 1
ATOM 700 C CA . ASP A 1 89 ? -0.569 20.812 0.656 1 98.25 89 ASP A CA 1
ATOM 701 C C . ASP A 1 89 ? -1.844 20.031 0.958 1 98.25 89 ASP A C 1
ATOM 703 O O . ASP A 1 89 ? -1.979 18.875 0.549 1 98.25 89 ASP A O 1
ATOM 707 N N . VAL A 1 90 ? -2.762 20.656 1.695 1 98.44 90 VAL A N 1
ATOM 708 C CA . VAL A 1 90 ? -3.979 19.984 2.139 1 98.44 90 VAL A CA 1
ATOM 709 C C . VAL A 1 90 ? -4.992 19.938 0.999 1 98.44 90 VAL A C 1
ATOM 711 O O . VAL A 1 90 ? -5.312 20.984 0.411 1 98.44 90 VAL A O 1
ATOM 714 N N . VAL A 1 91 ? -5.5 18.812 0.721 1 97.88 91 VAL A N 1
ATOM 715 C CA . VAL A 1 91 ? -6.449 18.594 -0.366 1 97.88 91 VAL A CA 1
ATOM 716 C C . VAL A 1 91 ? -7.875 18.625 0.178 1 97.88 91 VAL A C 1
ATOM 718 O O . VAL A 1 91 ? -8.789 19.109 -0.491 1 97.88 91 VAL A O 1
ATOM 721 N N . SER A 1 92 ? -8.055 18.062 1.292 1 97.56 92 SER A N 1
ATOM 722 C CA . SER A 1 92 ? -9.383 17.984 1.898 1 97.56 92 SER A CA 1
ATOM 723 C C . SER A 1 92 ? -9.297 17.578 3.365 1 97.56 92 SER A C 1
ATOM 725 O O . SER A 1 92 ? -8.273 17.047 3.807 1 97.56 92 SER A O 1
ATOM 727 N N . GLY A 1 93 ? -10.445 17.875 4.07 1 95.25 93 GLY A N 1
ATOM 728 C CA . GLY A 1 93 ? -10.57 17.469 5.457 1 95.25 93 GLY A CA 1
ATOM 729 C C . GLY A 1 93 ? -10.344 18.594 6.438 1 95.25 93 GLY A C 1
ATOM 730 O O . GLY A 1 93 ? -10.156 19.75 6.035 1 95.25 93 GLY A O 1
ATOM 731 N N . PRO A 1 94 ? -10.289 18.25 7.738 1 97.25 94 PRO A N 1
ATOM 732 C CA . PRO A 1 94 ? -10.523 16.922 8.312 1 97.25 94 PRO A CA 1
ATOM 733 C C . PRO A 1 94 ? -11.969 16.453 8.141 1 97.25 94 PRO A C 1
ATOM 735 O O . PRO A 1 94 ? -12.891 17.281 8.125 1 97.25 94 PRO A O 1
ATOM 738 N N . SER A 1 95 ? -12.141 15.164 7.922 1 97 95 SER A N 1
ATOM 739 C CA . SER A 1 95 ? -13.453 14.547 7.824 1 97 95 SER A CA 1
ATOM 740 C C . SER A 1 95 ? -13.422 13.102 8.312 1 97 95 SER A C 1
ATOM 742 O O . SER A 1 95 ? -12.359 12.477 8.359 1 97 95 SER A O 1
ATOM 744 N N . ASN A 1 96 ? -14.555 12.594 8.719 1 96.5 96 ASN A N 1
ATOM 745 C CA . ASN A 1 96 ? -14.68 11.211 9.164 1 96.5 96 ASN A CA 1
ATOM 746 C C . ASN A 1 96 ? -14.805 10.25 7.98 1 96.5 96 ASN A C 1
ATOM 748 O O . ASN A 1 96 ? -15.703 10.391 7.152 1 96.5 96 ASN A O 1
ATO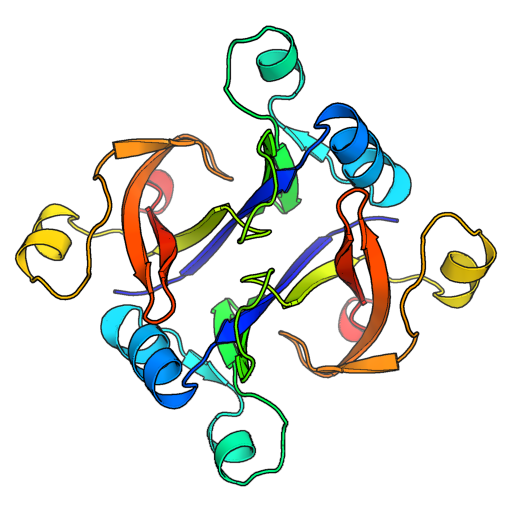M 752 N N . ASN A 1 97 ? -13.922 9.312 7.938 1 96.25 97 ASN A N 1
ATOM 753 C CA . ASN A 1 97 ? -13.867 8.398 6.809 1 96.25 97 ASN A CA 1
ATOM 754 C C . ASN A 1 97 ? -13.648 6.957 7.266 1 96.25 97 ASN A C 1
ATOM 756 O O . ASN A 1 97 ? -13.07 6.719 8.328 1 96.25 97 ASN A O 1
ATOM 760 N N . PHE A 1 98 ? -14.148 5.988 6.449 1 97.56 98 PHE A N 1
ATOM 761 C CA . PHE A 1 98 ? -13.992 4.562 6.723 1 97.56 98 PHE A CA 1
ATOM 762 C C . PHE A 1 98 ? -12.578 4.102 6.387 1 97.56 98 PHE A C 1
ATOM 764 O O . PHE A 1 98 ? -12.016 4.5 5.363 1 97.56 98 PHE A O 1
ATOM 771 N N . GLY A 1 99 ? -11.977 3.303 7.285 1 98.12 99 GLY A N 1
ATOM 772 C CA . GLY A 1 99 ? -10.672 2.689 7.078 1 98.12 99 GLY A CA 1
ATOM 773 C C . GLY A 1 99 ? -10.586 1.27 7.605 1 98.12 99 GLY A C 1
ATOM 774 O O . GLY A 1 99 ? -11.617 0.636 7.859 1 98.12 99 GLY A O 1
ATOM 775 N N . ALA A 1 100 ? -9.406 0.755 7.758 1 98.5 100 ALA A N 1
ATOM 776 C CA . ALA A 1 100 ? -9.141 -0.645 8.078 1 98.5 100 ALA A CA 1
ATOM 777 C C . ALA A 1 100 ? -9.703 -1.008 9.453 1 98.5 100 ALA A C 1
ATOM 779 O O . ALA A 1 100 ? -10.117 -2.146 9.68 1 98.5 100 ALA A O 1
ATOM 780 N N . ARG A 1 101 ? -9.719 -0.037 10.352 1 98.06 101 ARG A N 1
ATOM 781 C CA . ARG A 1 101 ? -10.133 -0.331 11.719 1 98.06 101 ARG A CA 1
ATOM 782 C C . ARG A 1 101 ? -11.383 0.459 12.086 1 98.06 101 ARG A C 1
ATOM 784 O O . ARG A 1 101 ? -11.586 0.798 13.258 1 98.06 101 ARG A O 1
ATOM 791 N N . GLY A 1 102 ? -12.148 0.769 11.016 1 96.75 102 GLY A N 1
ATOM 792 C CA . GLY A 1 102 ? -13.391 1.493 11.242 1 96.75 102 GLY A CA 1
ATOM 793 C C . GLY A 1 102 ? -13.297 2.965 10.883 1 96.75 102 GLY A C 1
ATOM 794 O O . GLY A 1 102 ? -12.484 3.355 10.047 1 96.75 102 GLY A O 1
ATOM 795 N N . GLN A 1 103 ? -14.195 3.742 11.477 1 96.88 103 GLN A N 1
ATOM 796 C CA . GLN A 1 103 ? -14.273 5.168 11.188 1 96.88 103 GLN A CA 1
ATOM 797 C C . GLN A 1 103 ? -13.227 5.953 11.977 1 96.88 103 GLN A C 1
ATOM 799 O O . GLN A 1 103 ? -12.969 5.645 13.141 1 96.88 103 GLN A O 1
ATOM 804 N N . ALA A 1 104 ? -12.711 6.957 11.383 1 97.12 104 ALA A N 1
ATOM 805 C CA . ALA A 1 104 ? -11.82 7.895 12.062 1 97.12 104 ALA A CA 1
ATOM 806 C C . ALA A 1 104 ? -11.688 9.195 11.266 1 97.12 104 ALA A C 1
ATOM 808 O O . ALA A 1 104 ? -11.914 9.211 10.055 1 97.12 104 ALA A O 1
ATOM 809 N N . GLU A 1 105 ? -11.305 10.25 11.945 1 96.62 105 GLU A N 1
ATOM 810 C CA . GLU A 1 105 ? -11.031 11.516 11.266 1 96.62 105 GLU A CA 1
ATOM 811 C C . GLU A 1 105 ? -9.695 11.453 10.523 1 96.62 105 GLU A C 1
ATOM 813 O O . GLU A 1 105 ? -8.719 10.898 11.031 1 96.62 105 GLU A O 1
ATOM 818 N N . SER A 1 106 ? -9.703 12.07 9.359 1 97.94 106 SER A N 1
ATOM 819 C CA . SER A 1 106 ? -8.492 12.023 8.555 1 97.94 106 SER A CA 1
ATOM 820 C C . SER A 1 106 ? -8.281 13.328 7.789 1 97.94 106 SER A C 1
ATOM 822 O O . SER A 1 106 ? -9.219 14.109 7.609 1 97.94 106 SER A O 1
ATOM 824 N N . LEU A 1 107 ? -7.141 13.656 7.422 1 98.56 107 LEU A N 1
ATOM 825 C CA . LEU A 1 107 ? -6.699 14.758 6.57 1 98.56 107 LEU A CA 1
ATOM 826 C C . LEU A 1 107 ? -6.055 14.227 5.293 1 98.56 107 LEU A C 1
ATOM 828 O O . LEU A 1 107 ? -5.266 13.281 5.336 1 98.56 107 LEU A O 1
ATOM 832 N N . TYR A 1 108 ? -6.438 14.789 4.141 1 98.69 108 TYR A N 1
ATOM 833 C CA . TYR A 1 108 ? -5.84 14.414 2.865 1 98.69 108 TYR A CA 1
ATOM 834 C C . TYR A 1 108 ? -4.816 15.453 2.42 1 98.69 108 TYR A C 1
ATOM 836 O O . TYR A 1 108 ? -5.117 16.641 2.354 1 98.69 108 TYR A O 1
ATOM 844 N N . VAL A 1 109 ? -3.678 15 2.09 1 98.69 109 VAL A N 1
ATOM 845 C CA . VAL A 1 109 ? -2.6 15.883 1.657 1 98.69 109 VAL A CA 1
ATOM 846 C C . VAL A 1 109 ? -1.981 15.352 0.366 1 98.69 109 VAL A C 1
ATOM 848 O O . VAL A 1 109 ? -2.236 14.211 -0.028 1 98.69 109 VAL A O 1
ATOM 851 N N . ARG A 1 110 ? -1.132 16.156 -0.294 1 98.5 110 ARG A N 1
ATOM 852 C CA . ARG A 1 110 ? -0.467 15.75 -1.529 1 98.5 110 ARG A CA 1
ATOM 853 C C . ARG A 1 110 ? 1.029 15.555 -1.31 1 98.5 110 ARG A C 1
ATOM 855 O O . ARG A 1 110 ? 1.665 16.344 -0.611 1 98.5 110 ARG A O 1
ATOM 862 N N . ASP A 1 111 ? 1.509 14.453 -1.904 1 98.19 111 ASP A N 1
ATOM 863 C CA . ASP A 1 111 ? 2.965 14.336 -1.908 1 98.19 111 ASP A CA 1
ATOM 864 C C . ASP A 1 111 ? 3.572 15.078 -3.094 1 98.19 111 ASP A C 1
ATOM 866 O O . ASP A 1 111 ? 2.848 15.648 -3.912 1 98.19 111 ASP A O 1
ATOM 870 N N . PRO A 1 112 ? 4.859 15.172 -3.301 1 97.25 112 PRO A N 1
ATOM 871 C CA . PRO A 1 112 ? 5.512 16 -4.312 1 97.25 112 PRO A CA 1
ATOM 872 C C . PRO A 1 112 ? 5.145 15.602 -5.738 1 97.25 112 PRO A C 1
ATOM 874 O O . PRO A 1 112 ? 5.262 16.406 -6.66 1 97.25 112 PRO A O 1
ATOM 877 N N . ASP A 1 113 ? 4.766 14.367 -5.98 1 96.69 113 ASP A N 1
ATOM 878 C CA . ASP A 1 113 ? 4.418 13.906 -7.32 1 96.69 113 ASP A CA 1
ATOM 879 C C . ASP A 1 113 ? 2.906 13.922 -7.531 1 96.69 113 ASP A C 1
ATOM 881 O O . ASP A 1 113 ? 2.41 13.391 -8.531 1 96.69 113 ASP A O 1
ATOM 885 N N . GLY A 1 114 ? 2.205 14.398 -6.543 1 95.88 114 GLY A N 1
ATOM 886 C CA . GLY A 1 114 ? 0.778 14.609 -6.723 1 95.88 114 GLY A CA 1
ATOM 887 C C . GLY A 1 114 ? -0.066 13.461 -6.203 1 95.88 114 GLY A C 1
ATOM 888 O O . GLY A 1 114 ? -1.283 13.438 -6.395 1 95.88 114 GLY A O 1
ATOM 889 N N . ASN A 1 115 ? 0.519 12.5 -5.609 1 97.12 115 ASN A N 1
ATOM 890 C CA . ASN A 1 115 ? -0.281 11.469 -4.961 1 97.12 115 ASN A CA 1
ATOM 891 C C . ASN A 1 115 ? -1.044 12.023 -3.76 1 97.12 115 ASN A C 1
ATOM 893 O O . ASN A 1 115 ? -0.509 12.836 -2.998 1 97.12 115 ASN A O 1
ATOM 897 N N . THR A 1 116 ? -2.275 11.562 -3.648 1 98.19 116 THR A N 1
ATOM 898 C CA . THR A 1 116 ? -3.035 11.898 -2.451 1 98.19 116 THR A CA 1
ATOM 899 C C . THR A 1 116 ? -2.74 10.914 -1.325 1 98.19 116 THR A C 1
ATOM 901 O O . THR A 1 116 ? -2.789 9.695 -1.528 1 98.19 116 THR A O 1
ATOM 904 N N . ILE A 1 117 ? -2.4 11.477 -0.176 1 98.81 117 ILE A N 1
ATOM 905 C CA . ILE A 1 117 ? -2.17 10.703 1.037 1 98.81 117 ILE A CA 1
ATOM 906 C C . ILE A 1 117 ? -3.219 11.062 2.088 1 98.81 117 ILE A C 1
ATOM 908 O O . ILE A 1 117 ? -3.369 12.234 2.447 1 98.81 117 ILE A O 1
ATOM 912 N N . GLU A 1 118 ? -3.943 10.047 2.479 1 98.88 118 GLU A N 1
ATOM 913 C CA . GLU A 1 118 ? -4.812 10.203 3.641 1 98.88 118 GLU A CA 1
ATOM 914 C C . GLU A 1 118 ? -4.051 9.93 4.938 1 98.88 118 GLU A C 1
ATOM 916 O O . GLU A 1 118 ? -3.342 8.93 5.051 1 98.88 118 GLU A O 1
ATOM 921 N N . LEU A 1 119 ? -4.098 10.844 5.859 1 98.75 119 LEU A N 1
ATOM 922 C CA . LEU A 1 119 ? -3.52 10.703 7.191 1 98.75 119 LEU A CA 1
ATOM 923 C C . LEU A 1 119 ? -4.613 10.578 8.25 1 98.75 119 LEU A C 1
ATOM 925 O O . LEU A 1 119 ? -5.527 11.398 8.305 1 98.75 119 LEU A O 1
ATOM 929 N N . ARG A 1 120 ? -4.516 9.508 9 1 98.5 120 ARG A N 1
ATOM 930 C CA . ARG A 1 120 ? -5.543 9.328 10.016 1 98.5 120 ARG A CA 1
ATOM 931 C C . ARG A 1 120 ? -4.949 8.766 11.305 1 98.5 120 ARG A C 1
ATOM 933 O O . ARG A 1 120 ? -3.842 8.227 11.297 1 98.5 120 ARG A O 1
ATOM 940 N N . TRP A 1 121 ? -5.609 8.969 12.398 1 96.94 121 TRP A N 1
ATOM 941 C CA . TRP A 1 121 ? -5.352 8.242 13.633 1 96.94 121 TRP A CA 1
ATOM 942 C C . TRP A 1 121 ? -6.656 7.773 14.273 1 96.94 121 TRP A C 1
ATOM 944 O O . TRP A 1 121 ? -7.719 8.344 14.016 1 96.94 121 TRP A O 1
ATOM 954 N N . TYR A 1 122 ? -6.562 6.676 14.953 1 96.44 122 TYR A N 1
ATOM 955 C CA . TYR A 1 122 ? -7.738 6.066 15.555 1 96.44 122 TYR A CA 1
ATOM 956 C C . TYR A 1 122 ? -7.855 6.445 17.031 1 96.44 122 TYR A C 1
ATOM 958 O O . TYR A 1 122 ? -6.918 6.242 17.812 1 96.44 122 TYR A O 1
ATOM 966 N N . PRO A 1 123 ? -9 6.941 17.422 1 91.56 123 PRO A N 1
ATOM 967 C CA . PRO A 1 123 ? -9.195 7.367 18.812 1 91.56 123 PRO A CA 1
ATOM 968 C C . PRO A 1 123 ? -8.922 6.246 19.812 1 91.56 123 PRO A C 1
ATOM 970 O O . PRO A 1 123 ? -8.539 6.516 20.953 1 91.56 123 PRO A O 1
ATOM 973 N N . GLN A 1 124 ? -9.094 5.039 19.375 1 90.25 124 GLN A N 1
ATOM 974 C CA . GLN A 1 124 ? -8.922 3.902 20.281 1 90.25 124 GLN A CA 1
ATOM 975 C C . GLN A 1 124 ? -7.445 3.633 20.547 1 90.25 124 GLN A C 1
ATOM 977 O O . GLN A 1 124 ? -7.105 2.844 21.438 1 90.25 124 GLN A O 1
ATOM 982 N N . ASP A 1 125 ? -6.562 4.219 19.781 1 85.19 125 ASP A N 1
ATOM 983 C CA . ASP A 1 125 ? -5.129 4.047 20 1 85.19 125 ASP A CA 1
ATOM 984 C C . ASP A 1 125 ? -4.621 4.961 21.109 1 85.19 125 ASP A C 1
ATOM 986 O O . ASP A 1 125 ? -3.447 4.906 21.469 1 85.19 125 ASP A O 1
ATOM 990 N N . LYS A 1 126 ? -5.387 5.984 21.594 1 73.25 126 LYS A N 1
ATOM 991 C CA . LYS A 1 126 ? -5.027 6.898 22.672 1 73.25 126 LYS A CA 1
ATOM 992 C C . LYS A 1 126 ? -4.805 6.145 23.984 1 73.25 126 LYS A C 1
ATOM 994 O O . LYS A 1 126 ? -5.496 5.16 24.266 1 73.25 126 LYS A O 1
ATOM 999 N N . MET B 1 1 ? -4.105 -19.859 -1.667 1 92.75 1 MET B N 1
ATOM 1000 C CA . MET B 1 1 ? -3.092 -18.969 -1.117 1 92.75 1 MET B CA 1
ATOM 1001 C C . MET B 1 1 ? -3.672 -18.094 -0.005 1 92.75 1 MET B C 1
ATOM 10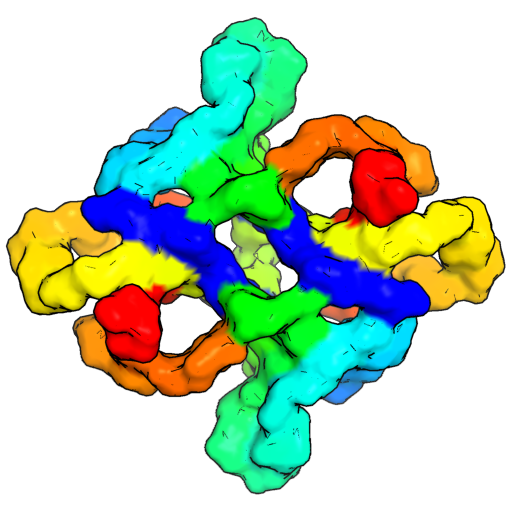03 O O . MET B 1 1 ? -4.844 -17.719 -0.057 1 92.75 1 MET B O 1
ATOM 1007 N N . ARG B 1 2 ? -2.838 -17.844 1.067 1 94.12 2 ARG B N 1
ATOM 1008 C CA . ARG B 1 2 ? -3.295 -17 2.166 1 94.12 2 ARG B CA 1
ATOM 1009 C C . ARG B 1 2 ? -2.396 -15.773 2.324 1 94.12 2 ARG B C 1
ATOM 1011 O O . ARG B 1 2 ? -1.207 -15.906 2.625 1 94.12 2 ARG B O 1
ATOM 1018 N N . VAL B 1 3 ? -2.975 -14.656 2.156 1 98.06 3 VAL B N 1
ATOM 1019 C CA . VAL B 1 3 ? -2.254 -13.406 2.348 1 98.06 3 VAL B CA 1
ATOM 1020 C C . VAL B 1 3 ? -2.195 -13.062 3.836 1 98.06 3 VAL B C 1
ATOM 1022 O O . VAL B 1 3 ? -3.197 -13.18 4.547 1 98.06 3 VAL B O 1
ATOM 1025 N N . THR B 1 4 ? -1.048 -12.555 4.309 1 97 4 THR B N 1
ATOM 1026 C CA . THR B 1 4 ? -0.883 -12.344 5.742 1 97 4 THR B CA 1
ATOM 1027 C C . THR B 1 4 ? -0.44 -10.914 6.031 1 97 4 THR B C 1
ATOM 1029 O O . THR B 1 4 ? -0.385 -10.5 7.191 1 97 4 THR B O 1
ATOM 1032 N N . GLY B 1 5 ? -0.073 -10.125 5.023 1 98.25 5 GLY B N 1
ATOM 1033 C CA . GLY B 1 5 ? 0.386 -8.773 5.297 1 98.25 5 GLY B CA 1
ATOM 1034 C C . GLY B 1 5 ? 0.646 -7.969 4.039 1 98.25 5 GLY B C 1
ATOM 1035 O O . GLY B 1 5 ? 0.603 -8.508 2.93 1 98.25 5 GLY B O 1
ATOM 1036 N N . PHE B 1 6 ? 0.798 -6.699 4.125 1 98.88 6 PHE B N 1
ATOM 1037 C CA . PHE B 1 6 ? 1.205 -5.742 3.102 1 98.88 6 PHE B CA 1
ATOM 1038 C C . PHE B 1 6 ? 2.676 -5.375 3.26 1 98.88 6 PHE B C 1
ATOM 1040 O O . PHE B 1 6 ? 3.066 -4.773 4.262 1 98.88 6 PHE B O 1
ATOM 1047 N N . ASP B 1 7 ? 3.461 -5.73 2.314 1 98.88 7 ASP B N 1
ATOM 1048 C CA . ASP B 1 7 ? 4.906 -5.605 2.473 1 98.88 7 ASP B CA 1
ATOM 1049 C C . ASP B 1 7 ? 5.395 -4.234 2.018 1 98.88 7 ASP B C 1
ATOM 1051 O O . ASP B 1 7 ? 6.137 -3.562 2.736 1 98.88 7 ASP B O 1
ATOM 1055 N N . HIS B 1 8 ? 5.035 -3.893 0.767 1 98.94 8 HIS B N 1
ATOM 1056 C CA . HIS B 1 8 ? 5.516 -2.588 0.325 1 98.94 8 HIS B CA 1
ATOM 1057 C C . HIS B 1 8 ? 4.68 -2.057 -0.834 1 98.94 8 HIS B C 1
ATOM 1059 O O . HIS B 1 8 ? 3.984 -2.824 -1.506 1 98.94 8 HIS B O 1
ATOM 1065 N N . LEU B 1 9 ? 4.68 -0.808 -0.986 1 98.94 9 LEU B N 1
ATOM 1066 C CA . LEU B 1 9 ? 4.164 -0.018 -2.1 1 98.94 9 LEU B CA 1
ATOM 1067 C C . LEU B 1 9 ? 5.305 0.637 -2.873 1 98.94 9 LEU B C 1
ATOM 1069 O O . LEU B 1 9 ? 6.211 1.223 -2.277 1 98.94 9 LEU B O 1
ATOM 1073 N N . VAL B 1 10 ? 5.285 0.515 -4.172 1 98.69 10 VAL B N 1
ATOM 1074 C CA . VAL B 1 10 ? 6.324 1.144 -4.977 1 98.69 10 VAL B CA 1
ATOM 1075 C C . VAL B 1 10 ? 5.742 2.338 -5.73 1 98.69 10 VAL B C 1
ATOM 1077 O O . VAL B 1 10 ? 4.988 2.166 -6.691 1 98.69 10 VAL B O 1
ATOM 1080 N N . LEU B 1 11 ? 6.105 3.525 -5.336 1 98.31 11 LEU B N 1
ATOM 1081 C CA . LEU B 1 11 ? 5.652 4.758 -5.969 1 98.31 11 LEU B CA 1
ATOM 1082 C C . LEU B 1 11 ? 6.582 5.152 -7.113 1 98.31 11 LEU B C 1
ATOM 1084 O O . LEU B 1 11 ? 7.805 5.113 -6.965 1 98.31 11 LEU B O 1
ATOM 1088 N N . ASN B 1 12 ? 5.992 5.496 -8.242 1 97.94 12 ASN B N 1
ATOM 1089 C CA . ASN B 1 12 ? 6.758 6.188 -9.273 1 97.94 12 ASN B CA 1
ATOM 1090 C C . ASN B 1 12 ? 6.992 7.648 -8.914 1 97.94 12 ASN B C 1
ATOM 1092 O O . ASN B 1 12 ? 6.039 8.406 -8.734 1 97.94 12 ASN B O 1
ATOM 1096 N N . VAL B 1 13 ? 8.234 8.016 -8.797 1 98 13 VAL B N 1
ATOM 1097 C CA . VAL B 1 13 ? 8.516 9.383 -8.391 1 98 13 VAL B CA 1
ATOM 1098 C C . VAL B 1 13 ? 9.461 10.031 -9.398 1 98 13 VAL B C 1
ATOM 1100 O O . VAL B 1 13 ? 10.383 9.383 -9.906 1 98 13 VAL B O 1
ATOM 1103 N N . THR B 1 14 ? 9.289 11.328 -9.688 1 97.25 14 THR B N 1
ATOM 1104 C CA . THR B 1 14 ? 10.055 12.031 -10.711 1 97.25 14 THR B CA 1
ATOM 1105 C C . THR B 1 14 ? 11.367 12.555 -10.133 1 97.25 14 THR B C 1
ATOM 1107 O O . THR B 1 14 ? 12.328 12.781 -10.867 1 97.25 14 THR B O 1
ATOM 1110 N N . ASP B 1 15 ? 11.445 12.828 -8.875 1 98.19 15 ASP B N 1
ATOM 1111 C CA . ASP B 1 15 ? 12.609 13.312 -8.141 1 98.19 15 ASP B CA 1
ATOM 1112 C C . ASP B 1 15 ? 12.719 12.641 -6.777 1 98.19 15 ASP B C 1
ATOM 1114 O O . ASP B 1 15 ? 12.047 13.039 -5.824 1 98.19 15 ASP B O 1
ATOM 1118 N N . VAL B 1 16 ? 13.633 11.688 -6.699 1 98.69 16 VAL B N 1
ATOM 1119 C CA . VAL B 1 16 ? 13.75 10.836 -5.523 1 98.69 16 VAL B CA 1
ATOM 1120 C C . VAL B 1 16 ? 14.133 11.672 -4.309 1 98.69 16 VAL B C 1
ATOM 1122 O O . VAL B 1 16 ? 13.586 11.492 -3.219 1 98.69 16 VAL B O 1
ATOM 1125 N N . GLU B 1 17 ? 15.055 12.562 -4.445 1 98.81 17 GLU B N 1
ATOM 1126 C CA . GLU B 1 17 ? 15.492 13.398 -3.328 1 98.81 17 GLU B CA 1
ATOM 1127 C C . GLU B 1 17 ? 14.344 14.25 -2.797 1 98.81 17 GLU B C 1
ATOM 1129 O O . GLU B 1 17 ? 14.195 14.422 -1.585 1 98.81 17 GLU B O 1
ATOM 1134 N N . ARG B 1 18 ? 13.594 14.812 -3.693 1 98.5 18 ARG B N 1
ATOM 1135 C CA . ARG B 1 18 ? 12.43 15.594 -3.297 1 98.5 18 ARG B CA 1
ATOM 1136 C C . ARG B 1 18 ? 11.43 14.734 -2.531 1 98.5 18 ARG B C 1
ATOM 1138 O O . ARG B 1 18 ? 10.867 15.172 -1.524 1 98.5 18 ARG B O 1
ATOM 1145 N N . SER B 1 19 ? 11.188 13.547 -3.012 1 98.69 19 SER B N 1
ATOM 1146 C CA . SER B 1 19 ? 10.289 12.617 -2.33 1 98.69 19 SER B CA 1
ATOM 1147 C C . SER B 1 19 ? 10.844 12.219 -0.964 1 98.69 19 SER B C 1
ATOM 1149 O O . SER B 1 19 ? 10.102 12.188 0.023 1 98.69 19 SER B O 1
ATOM 1151 N N . LEU B 1 20 ? 12.125 11.883 -0.933 1 98.88 20 LEU B N 1
ATOM 1152 C CA . LEU B 1 20 ? 12.75 11.547 0.344 1 98.88 20 LEU B CA 1
ATOM 1153 C C . LEU B 1 20 ? 12.555 12.68 1.353 1 98.88 20 LEU B C 1
ATOM 1155 O O . LEU B 1 20 ? 12.203 12.43 2.506 1 98.88 20 LEU B O 1
ATOM 1159 N N . ALA B 1 21 ? 12.781 13.891 0.954 1 98.75 21 ALA B N 1
ATOM 1160 C CA . ALA B 1 21 ? 12.641 15.047 1.836 1 98.75 21 ALA B CA 1
ATOM 1161 C C . ALA B 1 21 ? 11.227 15.141 2.396 1 98.75 21 ALA B C 1
ATOM 1163 O O . ALA B 1 21 ? 11.039 15.453 3.576 1 98.75 21 ALA B O 1
ATOM 1164 N N . PHE B 1 22 ? 10.289 14.883 1.585 1 98.75 22 PHE B N 1
ATOM 1165 C CA . PHE B 1 22 ? 8.891 14.953 2.002 1 98.75 22 PHE B CA 1
ATOM 1166 C C . PHE B 1 22 ? 8.562 13.828 2.979 1 98.75 22 PHE B C 1
ATOM 1168 O O . PHE B 1 22 ? 8.023 14.078 4.059 1 98.75 22 PHE B O 1
ATOM 1175 N N . TYR B 1 23 ? 8.828 12.602 2.621 1 98.88 23 TYR B N 1
ATOM 1176 C CA . TYR B 1 23 ? 8.391 11.438 3.389 1 98.88 23 TYR B CA 1
ATOM 1177 C C . TYR B 1 23 ? 9.172 11.328 4.691 1 98.88 23 TYR B C 1
ATOM 1179 O O . TYR B 1 23 ? 8.633 10.891 5.711 1 98.88 23 TYR B O 1
ATOM 1187 N N . THR B 1 24 ? 10.484 11.703 4.699 1 98.75 24 THR B N 1
ATOM 1188 C CA . THR B 1 24 ? 11.281 11.586 5.918 1 98.75 24 THR B CA 1
ATOM 1189 C C . THR B 1 24 ? 11.195 12.867 6.742 1 98.75 24 THR B C 1
ATOM 1191 O O . THR B 1 24 ? 11.508 12.867 7.934 1 98.75 24 THR B O 1
ATOM 1194 N N . GLY B 1 25 ? 10.852 13.969 6.145 1 97.88 25 GLY B N 1
ATOM 1195 C CA . GLY B 1 25 ? 10.727 15.234 6.848 1 97.88 25 GLY B CA 1
ATOM 1196 C C . GLY B 1 25 ? 9.406 15.375 7.59 1 97.88 25 GLY B C 1
ATOM 1197 O O . GLY B 1 25 ? 9.273 14.898 8.719 1 97.88 25 GLY B O 1
ATOM 1198 N N . PRO B 1 26 ? 8.422 15.953 6.906 1 97.12 26 PRO B N 1
ATOM 1199 C CA . PRO B 1 26 ? 7.18 16.234 7.633 1 97.12 26 PRO B CA 1
ATOM 1200 C C . PRO B 1 26 ? 6.457 14.969 8.086 1 97.12 26 PRO B C 1
ATOM 1202 O O . PRO B 1 26 ? 5.754 14.984 9.094 1 97.12 26 PRO B O 1
ATOM 1205 N N . LEU B 1 27 ? 6.57 13.867 7.379 1 97.81 27 LEU B N 1
ATOM 1206 C CA . LEU B 1 27 ? 5.863 12.648 7.754 1 97.81 27 LEU B CA 1
ATOM 1207 C C . LEU B 1 27 ? 6.68 11.828 8.742 1 97.81 27 LEU B C 1
ATOM 1209 O O . LEU B 1 27 ? 6.156 10.914 9.383 1 97.81 27 LEU B O 1
ATOM 1213 N N . GLY B 1 28 ? 7.973 12.055 8.789 1 98 28 GLY B N 1
ATOM 1214 C CA . GLY B 1 28 ? 8.82 11.477 9.82 1 98 28 GLY B CA 1
ATOM 1215 C C . GLY B 1 28 ? 9.164 10.023 9.562 1 98 28 GLY B C 1
ATOM 1216 O O . GLY B 1 28 ? 9.539 9.289 10.477 1 98 28 GLY B O 1
ATOM 1217 N N . LEU B 1 29 ? 9.008 9.492 8.422 1 98.81 29 LEU B N 1
ATOM 1218 C CA . LEU B 1 29 ? 9.344 8.102 8.125 1 98.81 29 LEU B CA 1
ATOM 1219 C C . LEU B 1 29 ? 10.859 7.895 8.133 1 98.81 29 LEU B C 1
ATOM 1221 O O . LEU B 1 29 ? 11.617 8.797 7.77 1 98.81 29 LEU B O 1
ATOM 1225 N N . GLU B 1 30 ? 11.258 6.703 8.531 1 98.69 30 GLU B N 1
ATOM 1226 C CA . GLU B 1 30 ? 12.672 6.355 8.57 1 98.69 30 GLU B CA 1
ATOM 1227 C C . GLU B 1 30 ? 13.195 6.016 7.18 1 98.69 30 GLU B C 1
ATOM 1229 O O . GLU B 1 30 ? 12.586 5.223 6.457 1 98.69 30 GLU B O 1
ATOM 1234 N N . PRO B 1 31 ? 14.367 6.629 6.766 1 98.81 31 PRO B N 1
ATOM 1235 C CA . PRO B 1 31 ? 14.953 6.262 5.477 1 98.81 31 PRO B CA 1
ATOM 1236 C C . PRO B 1 31 ? 15.508 4.836 5.465 1 98.81 31 PRO B C 1
ATOM 1238 O O . PRO B 1 31 ? 16.047 4.371 6.469 1 98.81 31 PRO B O 1
ATOM 1241 N N . VAL B 1 32 ? 15.398 4.164 4.398 1 98.88 32 VAL B N 1
ATOM 1242 C CA . VAL B 1 32 ? 15.891 2.807 4.188 1 98.88 32 VAL B CA 1
ATOM 1243 C C . VAL B 1 32 ? 16.734 2.756 2.92 1 98.88 32 VAL B C 1
ATOM 1245 O O . VAL B 1 32 ? 16.281 3.129 1.84 1 98.88 32 VAL B O 1
ATOM 1248 N N . ARG B 1 33 ? 17.984 2.33 3.012 1 98.62 33 ARG B N 1
ATOM 1249 C CA . ARG B 1 33 ? 18.938 2.096 1.938 1 98.62 33 ARG B CA 1
ATOM 1250 C C . ARG B 1 33 ? 19.188 3.367 1.136 1 98.62 33 ARG B C 1
ATOM 1252 O O . ARG B 1 33 ? 19.375 3.314 -0.083 1 98.62 33 ARG B O 1
ATOM 1259 N N . VAL B 1 34 ? 19.094 4.531 1.704 1 98.88 34 VAL B N 1
ATOM 1260 C CA . VAL B 1 34 ? 19.281 5.816 1.032 1 98.88 34 VAL B CA 1
ATOM 1261 C C . VAL B 1 34 ? 20.75 6 0.666 1 98.88 34 VAL B C 1
ATOM 1263 O O . VAL B 1 34 ? 21.062 6.387 -0.46 1 98.88 34 VAL B O 1
ATOM 1266 N N . ASP B 1 35 ? 21.625 5.734 1.654 1 98.69 35 ASP B N 1
ATOM 1267 C CA . ASP B 1 35 ? 23.047 5.879 1.376 1 98.69 35 ASP B CA 1
ATOM 1268 C C . ASP B 1 35 ? 23.484 4.941 0.254 1 98.69 35 ASP B C 1
ATOM 1270 O O . ASP B 1 35 ? 24.281 5.324 -0.608 1 98.69 35 ASP B O 1
ATOM 1274 N N . GLU B 1 36 ? 23.016 3.691 0.318 1 98.75 36 GLU B N 1
ATOM 1275 C CA . GLU B 1 36 ? 23.312 2.734 -0.742 1 98.75 36 GLU B CA 1
ATOM 1276 C C . GLU B 1 36 ? 22.812 3.234 -2.096 1 98.75 36 GLU B C 1
ATOM 1278 O O . GLU B 1 36 ? 23.5 3.072 -3.111 1 98.75 36 GLU B O 1
ATOM 1283 N N . TRP B 1 37 ? 21.688 3.783 -2.168 1 98.81 37 TRP B N 1
ATOM 1284 C CA . TRP B 1 37 ? 21.125 4.309 -3.406 1 98.81 37 TRP B CA 1
ATOM 1285 C C . TRP B 1 37 ? 21.953 5.477 -3.93 1 98.81 37 TRP B C 1
ATOM 1287 O O . TRP B 1 37 ? 22.266 5.539 -5.121 1 98.81 37 TRP B O 1
ATOM 1297 N N . ARG B 1 38 ? 22.25 6.414 -3.043 1 98.69 38 ARG B N 1
ATOM 1298 C CA . ARG B 1 38 ? 23.047 7.57 -3.434 1 98.69 38 ARG B CA 1
ATOM 1299 C C . ARG B 1 38 ? 24.422 7.137 -3.967 1 98.69 38 ARG B C 1
ATOM 1301 O O . ARG B 1 38 ? 24.984 7.797 -4.84 1 98.69 38 ARG B O 1
ATOM 1308 N N . ALA B 1 39 ? 24.875 6.031 -3.457 1 98.69 39 ALA B N 1
ATOM 1309 C CA . ALA B 1 39 ? 26.156 5.48 -3.9 1 98.69 39 ALA B CA 1
ATOM 1310 C C . ALA B 1 39 ? 25.984 4.672 -5.184 1 98.69 39 ALA B C 1
ATOM 1312 O O . ALA B 1 39 ? 26.969 4.133 -5.715 1 98.69 39 ALA B O 1
ATOM 1313 N N . GLY B 1 40 ? 24.812 4.508 -5.699 1 98.31 40 GLY B N 1
ATOM 1314 C CA . GLY B 1 40 ? 24.547 3.801 -6.941 1 98.31 40 GLY B CA 1
ATOM 1315 C C . GLY B 1 40 ? 24.5 2.293 -6.773 1 98.31 40 GLY B C 1
ATOM 1316 O O . GLY B 1 40 ? 24.609 1.551 -7.754 1 98.31 40 GLY B O 1
ATOM 1317 N N . LYS B 1 41 ? 24.328 1.773 -5.508 1 98.44 41 LYS B N 1
ATOM 1318 C CA . LYS B 1 41 ? 24.422 0.343 -5.23 1 98.44 41 LYS B CA 1
ATOM 1319 C C . LYS B 1 41 ? 23.047 -0.32 -5.32 1 98.44 41 LYS B C 1
ATOM 1321 O O . LYS B 1 41 ? 22.953 -1.545 -5.41 1 98.44 41 LYS B O 1
ATOM 1326 N N . VAL B 1 42 ? 21.969 0.389 -5.188 1 98.25 42 VAL B N 1
ATOM 1327 C CA . VAL B 1 42 ? 20.609 -0.111 -5.324 1 98.25 42 VAL B CA 1
ATOM 1328 C C . VAL B 1 42 ? 19.797 0.833 -6.207 1 98.25 42 VAL B C 1
ATOM 1330 O O . VAL B 1 42 ? 20.109 2.021 -6.309 1 98.25 42 VAL B O 1
ATOM 1333 N N . PRO B 1 43 ? 18.781 0.334 -6.832 1 98 43 PRO B N 1
ATOM 1334 C CA . PRO B 1 43 ? 18.094 1.112 -7.871 1 98 43 PRO B CA 1
ATOM 1335 C C . PRO B 1 43 ? 17.172 2.182 -7.293 1 98 43 PRO B C 1
ATOM 1337 O O . PRO B 1 43 ? 16.797 3.123 -7.996 1 98 43 PRO B O 1
ATOM 1340 N N . PHE B 1 44 ? 16.781 2.061 -6.086 1 98.69 44 PHE B N 1
ATOM 1341 C CA . PHE B 1 44 ? 15.906 3.021 -5.43 1 98.69 44 PHE B CA 1
ATOM 1342 C C . PHE B 1 44 ? 16.016 2.91 -3.912 1 98.69 44 PHE B C 1
ATOM 1344 O O . PHE B 1 44 ? 16.344 1.845 -3.387 1 98.69 44 PHE B O 1
ATOM 1351 N N . PRO B 1 45 ? 15.758 4.016 -3.18 1 98.88 45 PRO B N 1
ATOM 1352 C CA . PRO B 1 45 ? 15.625 3.957 -1.723 1 98.88 45 PRO B CA 1
ATOM 1353 C C . PRO B 1 45 ? 14.188 3.711 -1.271 1 98.88 45 PRO B C 1
ATOM 1355 O O . PRO B 1 45 ? 13.281 3.648 -2.102 1 98.88 45 PRO B O 1
ATOM 1358 N N . SER B 1 46 ? 14.039 3.508 0 1 98.94 46 SER B N 1
ATOM 1359 C CA . SER B 1 46 ? 12.719 3.312 0.59 1 98.94 46 SER B CA 1
ATOM 1360 C C . SER B 1 46 ? 12.555 4.141 1.859 1 98.94 46 SER B C 1
ATOM 1362 O O . SER B 1 46 ? 13.484 4.832 2.281 1 98.94 46 SER B O 1
ATOM 1364 N N . VAL B 1 47 ? 11.312 4.199 2.338 1 98.94 47 VAL B N 1
ATOM 1365 C CA . VAL B 1 47 ? 10.992 4.773 3.641 1 98.94 47 VAL B CA 1
ATOM 1366 C C . VAL B 1 47 ? 10.141 3.791 4.445 1 98.94 47 VAL B C 1
ATOM 1368 O O . VAL B 1 47 ? 9.289 3.102 3.887 1 98.94 47 VAL B O 1
ATOM 1371 N N . ARG B 1 48 ? 10.391 3.707 5.727 1 98.94 48 ARG B N 1
ATOM 1372 C CA . ARG B 1 48 ? 9.758 2.707 6.582 1 98.94 48 ARG B CA 1
ATOM 1373 C C . ARG B 1 48 ? 8.461 3.238 7.18 1 98.94 48 ARG B C 1
ATOM 1375 O O . ARG B 1 48 ? 8.445 4.301 7.809 1 98.94 48 ARG B O 1
ATOM 1382 N N . VAL B 1 49 ? 7.43 2.508 6.957 1 98.88 49 VAL B N 1
ATOM 1383 C CA . VAL B 1 49 ? 6.125 2.832 7.531 1 98.88 49 VAL B CA 1
ATOM 1384 C C . VAL B 1 49 ? 5.961 2.115 8.867 1 98.88 49 VAL B C 1
ATOM 1386 O O . VAL B 1 49 ? 5.504 2.709 9.852 1 98.88 49 VAL B O 1
ATOM 1389 N N . SER B 1 50 ? 6.273 0.859 8.945 1 98.12 50 SER B N 1
ATOM 1390 C CA . SER B 1 50 ? 6.266 -0.021 10.109 1 98.12 50 SER B CA 1
ATOM 1391 C C . SER B 1 50 ? 7.32 -1.115 9.984 1 98.12 50 SER B C 1
ATOM 1393 O O . SER B 1 50 ? 8.062 -1.157 9 1 98.12 50 SER B O 1
ATOM 1395 N N . ALA B 1 51 ? 7.375 -2 10.977 1 97.06 51 ALA B N 1
ATOM 1396 C CA . ALA B 1 51 ? 8.352 -3.09 10.945 1 97.06 51 ALA B CA 1
ATOM 1397 C C . ALA B 1 51 ? 8.141 -3.975 9.719 1 97.06 51 ALA B C 1
ATOM 1399 O O . ALA B 1 51 ? 9.102 -4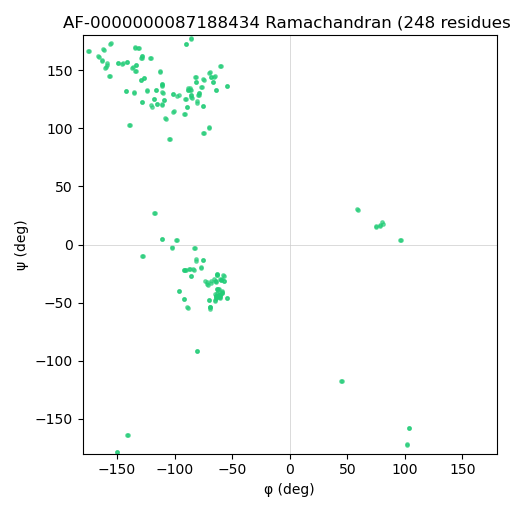.535 9.18 1 97.06 51 ALA B O 1
ATOM 1400 N N . GLY B 1 52 ? 6.93 -4.098 9.227 1 97.75 52 GLY B N 1
ATOM 1401 C CA . GLY B 1 52 ? 6.637 -5.035 8.148 1 97.75 52 GLY B CA 1
ATOM 1402 C C . GLY B 1 52 ? 6.293 -4.352 6.84 1 97.75 52 GLY B C 1
ATOM 1403 O O . GLY B 1 52 ? 5.949 -5.016 5.859 1 97.75 52 GLY B O 1
ATOM 1404 N N . THR B 1 53 ? 6.383 -3.006 6.762 1 98.88 53 THR B N 1
ATOM 1405 C CA . THR B 1 53 ? 5.898 -2.311 5.574 1 98.88 53 THR B CA 1
ATOM 1406 C C . THR B 1 53 ? 6.812 -1.145 5.219 1 98.88 53 THR B C 1
ATOM 1408 O O . THR B 1 53 ? 7.176 -0.346 6.082 1 98.88 53 THR B O 1
ATOM 1411 N N . ILE B 1 54 ? 7.188 -1.046 3.955 1 98.94 54 ILE B N 1
ATOM 1412 C CA . ILE B 1 54 ? 7.953 0.094 3.463 1 98.94 54 ILE B CA 1
ATOM 1413 C C . ILE B 1 54 ? 7.277 0.673 2.223 1 98.94 54 ILE B C 1
ATOM 1415 O O . ILE B 1 54 ? 6.371 0.054 1.655 1 98.94 54 ILE B O 1
ATOM 1419 N N . ILE B 1 55 ? 7.609 1.864 1.863 1 98.94 55 ILE B N 1
ATOM 1420 C CA . ILE B 1 55 ? 7.316 2.496 0.582 1 98.94 55 ILE B CA 1
ATOM 1421 C C . ILE B 1 55 ? 8.609 2.682 -0.211 1 98.94 55 ILE B C 1
ATOM 1423 O O . ILE B 1 55 ? 9.562 3.293 0.277 1 98.94 55 ILE B O 1
ATOM 1427 N N . ASP B 1 56 ? 8.641 2.107 -1.354 1 98.94 56 ASP B N 1
ATOM 1428 C CA . ASP B 1 56 ? 9.773 2.273 -2.266 1 98.94 56 ASP B CA 1
ATOM 1429 C C . ASP B 1 56 ? 9.578 3.49 -3.168 1 98.94 56 ASP B C 1
ATOM 1431 O O . ASP B 1 56 ? 8.484 3.713 -3.689 1 98.94 56 ASP B O 1
ATOM 1435 N N . LEU B 1 57 ? 10.625 4.266 -3.301 1 98.81 57 LEU B N 1
ATOM 1436 C CA . LEU B 1 57 ? 10.602 5.453 -4.145 1 98.81 57 LEU B CA 1
ATOM 1437 C C . LEU B 1 57 ? 11.359 5.211 -5.449 1 98.81 57 LEU B C 1
ATOM 1439 O O . LEU B 1 57 ? 12.562 5.434 -5.523 1 98.81 57 LEU B O 1
ATOM 1443 N N . PHE B 1 58 ? 10.641 4.758 -6.449 1 98.38 58 PHE B N 1
ATOM 1444 C CA . PHE B 1 58 ? 11.195 4.301 -7.719 1 98.38 58 PHE B CA 1
ATOM 1445 C C . PHE B 1 58 ? 11.305 5.457 -8.711 1 98.38 58 PHE B C 1
ATOM 1447 O O . PHE B 1 58 ? 10.305 6.07 -9.07 1 98.38 58 PHE B O 1
ATOM 1454 N N . PRO B 1 59 ? 12.516 5.781 -9.148 1 97.5 59 PRO B N 1
ATOM 1455 C CA . PRO B 1 59 ? 12.672 6.887 -10.094 1 97.5 59 PRO B CA 1
ATOM 1456 C C . PRO B 1 59 ? 12.117 6.559 -11.484 1 97.5 59 PRO B C 1
ATOM 1458 O O . PRO B 1 59 ? 12.812 5.938 -12.297 1 97.5 59 PRO B O 1
ATOM 1461 N N . ARG B 1 60 ? 10.977 7.027 -11.742 1 93.5 60 ARG B N 1
ATOM 1462 C CA . ARG B 1 60 ? 10.289 6.816 -13.008 1 93.5 60 ARG B CA 1
ATOM 1463 C C . ARG B 1 60 ? 9.266 7.918 -13.258 1 93.5 60 ARG B C 1
ATOM 1465 O O . ARG B 1 60 ? 8.617 8.398 -12.328 1 93.5 60 ARG B O 1
ATOM 1472 N N . AS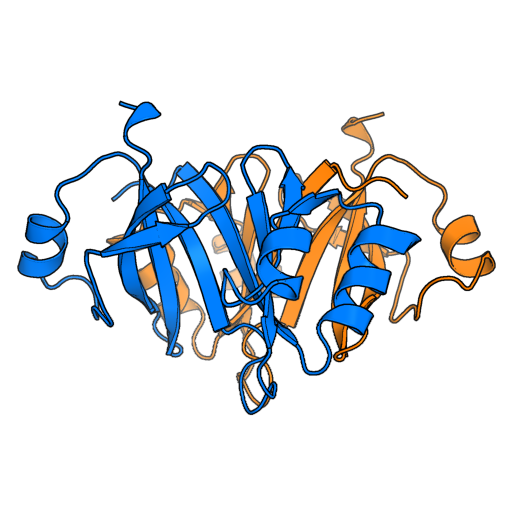P B 1 61 ? 9.164 8.242 -14.547 1 85.19 61 ASP B N 1
ATOM 1473 C CA . ASP B 1 61 ? 8.07 9.141 -14.891 1 85.19 61 ASP B CA 1
ATOM 1474 C C . ASP B 1 61 ? 6.719 8.492 -14.617 1 85.19 61 ASP B C 1
ATOM 1476 O O . ASP B 1 61 ? 6.555 7.285 -14.805 1 85.19 61 ASP B O 1
ATOM 1480 N N . ARG B 1 62 ? 5.758 9.109 -13.984 1 74.56 62 ARG B N 1
ATOM 1481 C CA . ARG B 1 62 ? 4.477 8.555 -13.562 1 74.56 62 ARG B CA 1
ATOM 1482 C C . ARG B 1 62 ? 3.711 7.98 -14.75 1 74.56 62 ARG B C 1
ATOM 1484 O O . ARG B 1 62 ? 3.047 6.949 -14.625 1 74.56 62 ARG B O 1
ATOM 1491 N N . GLY B 1 63 ? 3.889 8.562 -15.922 1 77.94 63 GLY B N 1
ATOM 1492 C CA . GLY B 1 63 ? 3.16 8.062 -17.078 1 77.94 63 GLY B CA 1
ATOM 1493 C C . GLY B 1 63 ? 1.695 7.793 -16.781 1 77.94 63 GLY B C 1
ATOM 1494 O O . GLY B 1 63 ? 0.98 8.672 -16.297 1 77.94 63 GLY B O 1
ATOM 1495 N N . GLU B 1 64 ? 1.234 6.363 -16.922 1 80.19 64 GLU B N 1
ATOM 1496 C CA . GLU B 1 64 ? -0.17 6 -16.75 1 80.19 64 GLU B CA 1
ATOM 1497 C C . GLU B 1 64 ? -0.423 5.375 -15.391 1 80.19 64 GLU B C 1
ATOM 1499 O O . GLU B 1 64 ? -1.552 4.988 -15.078 1 80.19 64 GLU B O 1
ATOM 1504 N N . THR B 1 65 ? 0.624 5.223 -14.648 1 93.88 65 THR B N 1
ATOM 1505 C CA . THR B 1 65 ? 0.476 4.633 -13.32 1 93.88 65 THR B CA 1
ATOM 1506 C C . THR B 1 65 ? 1.281 5.418 -12.289 1 93.88 65 THR B C 1
ATOM 1508 O O . THR B 1 65 ? 2.441 5.762 -12.531 1 93.88 65 THR B O 1
ATOM 1511 N N . ASN B 1 66 ? 0.675 5.758 -11.219 1 96.44 66 ASN B N 1
ATOM 1512 C CA . ASN B 1 66 ? 1.382 6.406 -10.117 1 96.44 66 ASN B CA 1
ATOM 1513 C C . ASN B 1 66 ? 2.072 5.391 -9.219 1 96.44 66 ASN B C 1
ATOM 1515 O O . ASN B 1 66 ? 3.004 5.73 -8.484 1 96.44 66 ASN B O 1
ATOM 1519 N N . VAL B 1 67 ? 1.651 4.145 -9.219 1 97.31 67 VAL B N 1
ATOM 1520 C CA . VAL B 1 67 ? 2.23 3.039 -8.461 1 97.31 67 VAL B CA 1
ATOM 1521 C C . VAL B 1 67 ? 2.752 1.972 -9.422 1 97.31 67 VAL B C 1
ATOM 1523 O O . VAL B 1 67 ? 2.027 1.523 -10.312 1 97.31 67 VAL B O 1
ATOM 1526 N N . ASP B 1 68 ? 4.012 1.631 -9.281 1 97.19 68 ASP B N 1
ATOM 1527 C CA . ASP B 1 68 ? 4.613 0.604 -10.125 1 97.19 68 ASP B CA 1
ATOM 1528 C C . ASP B 1 68 ? 4.043 -0.776 -9.805 1 97.19 68 ASP B C 1
ATOM 1530 O O . ASP B 1 68 ? 3.611 -1.502 -10.695 1 97.19 68 ASP B O 1
ATOM 1534 N N . HIS B 1 69 ? 4.121 -1.15 -8.609 1 98.31 69 HIS B N 1
ATOM 1535 C CA . HIS B 1 69 ? 3.516 -2.371 -8.094 1 98.31 69 HIS B CA 1
ATOM 1536 C C . HIS B 1 69 ? 3.383 -2.318 -6.574 1 98.31 69 HIS B C 1
ATOM 1538 O O . HIS B 1 69 ? 3.826 -1.358 -5.938 1 98.31 69 HIS B O 1
ATOM 1544 N N . PHE B 1 70 ? 2.623 -3.223 -5.965 1 98.88 70 PHE B N 1
ATOM 1545 C CA . PHE B 1 70 ? 2.602 -3.43 -4.523 1 98.88 70 PHE B CA 1
ATOM 1546 C C . PHE B 1 70 ? 2.811 -4.902 -4.184 1 98.88 70 PHE B C 1
ATOM 1548 O O . PHE B 1 70 ? 2.717 -5.766 -5.059 1 98.88 70 PHE B O 1
ATOM 1555 N N . CYS B 1 71 ? 3.189 -5.074 -2.967 1 98.94 71 CYS B N 1
ATOM 1556 C CA . CYS B 1 71 ? 3.598 -6.418 -2.578 1 98.94 71 CYS B CA 1
ATOM 1557 C C . CYS B 1 71 ? 2.791 -6.91 -1.383 1 98.94 71 CYS B C 1
ATOM 1559 O O . CYS B 1 71 ? 2.604 -6.176 -0.41 1 98.94 71 CYS B O 1
ATOM 1561 N N . LEU B 1 72 ? 2.293 -8.109 -1.469 1 98.88 72 LEU B N 1
ATOM 1562 C CA . LEU B 1 72 ? 1.594 -8.797 -0.393 1 98.88 72 LEU B CA 1
ATOM 1563 C C . LEU B 1 72 ? 2.42 -9.977 0.124 1 98.88 72 LEU B C 1
ATOM 1565 O O . LEU B 1 72 ? 3.055 -10.688 -0.659 1 98.88 72 LEU B O 1
ATOM 1569 N N . VAL B 1 73 ? 2.424 -10.094 1.419 1 98.69 73 VAL B N 1
ATOM 1570 C CA . VAL B 1 73 ? 3.064 -11.25 2.045 1 98.69 73 VAL B CA 1
ATOM 1571 C C . VAL B 1 73 ? 2.078 -12.414 2.113 1 98.69 73 VAL B C 1
ATOM 1573 O O . VAL B 1 73 ? 0.91 -12.227 2.461 1 98.69 73 VAL B O 1
ATOM 1576 N N . VAL B 1 74 ? 2.547 -13.586 1.714 1 98.25 74 VAL B N 1
ATOM 1577 C CA . VAL B 1 74 ? 1.699 -14.773 1.778 1 98.25 74 VAL B CA 1
ATOM 1578 C C . VAL B 1 74 ? 2.357 -15.828 2.66 1 98.25 74 VAL B C 1
ATOM 1580 O O . VAL B 1 74 ? 3.537 -15.711 3 1 98.25 74 VAL B O 1
ATOM 1583 N N . GLU B 1 75 ? 1.559 -16.797 3.148 1 96.81 75 GLU B N 1
ATOM 1584 C CA . GLU B 1 75 ? 2.131 -17.938 3.844 1 96.81 75 GLU B CA 1
ATOM 1585 C C . GLU B 1 75 ? 3.084 -18.719 2.939 1 96.81 75 GLU B C 1
ATOM 1587 O O . GLU B 1 75 ? 2.914 -18.734 1.718 1 96.81 75 GLU B O 1
ATOM 1592 N N . PRO B 1 76 ? 4.055 -19.406 3.596 1 96.19 76 PRO B N 1
ATOM 1593 C CA . PRO B 1 76 ? 5.004 -20.172 2.783 1 96.19 76 PRO B CA 1
ATOM 1594 C C . PRO B 1 76 ? 4.309 -21.141 1.838 1 96.19 76 PRO B C 1
ATOM 1596 O O . PRO B 1 76 ? 3.316 -21.766 2.213 1 96.19 76 PRO B O 1
ATOM 1599 N N . LEU B 1 77 ? 4.766 -21.219 0.569 1 95.56 77 LEU B N 1
ATOM 1600 C CA . LEU B 1 77 ? 4.254 -22.141 -0.439 1 95.56 77 LEU B CA 1
ATOM 1601 C C . LEU B 1 77 ? 5.301 -22.422 -1.513 1 95.56 77 LEU B C 1
ATOM 1603 O O . LEU B 1 77 ? 6.387 -21.844 -1.487 1 95.56 77 LEU B O 1
ATOM 1607 N N . ASP B 1 78 ? 5.012 -23.344 -2.398 1 95.94 78 ASP B N 1
ATOM 1608 C CA . ASP B 1 78 ? 5.867 -23.672 -3.535 1 95.94 78 ASP B CA 1
ATOM 1609 C C . ASP B 1 78 ? 5.48 -22.859 -4.766 1 95.94 78 ASP B C 1
ATOM 1611 O O . ASP B 1 78 ? 4.449 -23.109 -5.387 1 95.94 78 ASP B O 1
ATOM 1615 N N . TRP B 1 79 ? 6.355 -21.969 -5.176 1 97 79 TRP B N 1
ATOM 1616 C CA . TRP B 1 79 ? 6.047 -21.062 -6.273 1 97 79 TRP B CA 1
ATOM 1617 C C . TRP B 1 79 ? 5.828 -21.828 -7.57 1 97 79 TRP B C 1
ATOM 1619 O O . TRP B 1 79 ? 5.008 -21.438 -8.406 1 97 79 TRP B O 1
ATOM 1629 N N . GLN B 1 80 ? 6.605 -22.844 -7.75 1 97.25 80 GLN B N 1
ATOM 1630 C CA . GLN B 1 80 ? 6.441 -23.609 -8.977 1 97.25 80 GLN B CA 1
ATOM 1631 C C . GLN B 1 80 ? 5.043 -24.234 -9.062 1 97.25 80 GLN B C 1
ATOM 1633 O O . GLN B 1 80 ? 4.457 -24.297 -10.141 1 97.25 80 GLN B O 1
ATOM 1638 N N . GLN B 1 81 ? 4.574 -24.672 -7.988 1 97.25 81 GLN B N 1
ATOM 1639 C CA . GLN B 1 81 ? 3.211 -25.188 -7.969 1 97.25 81 GLN B CA 1
ATOM 1640 C C . GLN B 1 81 ? 2.199 -24.109 -8.32 1 97.25 81 GLN B C 1
ATOM 1642 O O . GLN B 1 81 ? 1.218 -24.359 -9.023 1 97.25 81 GLN B O 1
ATOM 1647 N N . VAL B 1 82 ? 2.436 -22.938 -7.805 1 97 82 VAL B N 1
ATOM 1648 C CA . VAL B 1 82 ? 1.559 -21.812 -8.109 1 97 82 VAL B CA 1
ATOM 1649 C C . VAL B 1 82 ? 1.589 -21.531 -9.609 1 97 82 VAL B C 1
ATOM 1651 O O . VAL B 1 82 ? 0.542 -21.344 -10.234 1 97 82 VAL B O 1
ATOM 1654 N N . ILE B 1 83 ? 2.719 -21.516 -10.203 1 97.75 83 ILE B N 1
ATOM 1655 C CA . ILE B 1 83 ? 2.9 -21.234 -11.625 1 97.75 83 ILE B CA 1
ATOM 1656 C C . ILE B 1 83 ? 2.225 -22.328 -12.445 1 97.75 83 ILE B C 1
ATOM 1658 O O . ILE B 1 83 ? 1.477 -22.047 -13.383 1 97.75 83 ILE B O 1
ATOM 1662 N N . ASP B 1 84 ? 2.428 -23.531 -12.039 1 97.94 84 ASP B N 1
ATOM 1663 C CA . ASP B 1 84 ? 1.93 -24.688 -12.797 1 97.94 84 ASP B CA 1
ATOM 1664 C C . ASP B 1 84 ? 0.404 -24.75 -12.758 1 97.94 84 ASP B C 1
ATOM 1666 O O . ASP B 1 84 ? -0.226 -25.25 -13.688 1 97.94 84 ASP B O 1
ATOM 1670 N N . ALA B 1 85 ? -0.135 -24.312 -11.656 1 97.31 85 ALA B N 1
ATOM 1671 C CA . ALA B 1 85 ? -1.587 -24.359 -11.492 1 97.31 85 ALA B CA 1
ATOM 1672 C C . ALA B 1 85 ? -2.277 -23.469 -12.531 1 97.31 85 ALA B C 1
ATOM 1674 O O . ALA B 1 85 ? -3.455 -23.672 -12.836 1 97.31 85 ALA B O 1
ATOM 1675 N N . GLY B 1 86 ? -1.575 -22.422 -13.016 1 97.31 86 GLY B N 1
ATOM 1676 C CA . GLY B 1 86 ? -2.107 -21.578 -14.078 1 97.31 86 GLY B CA 1
ATOM 1677 C C . GLY B 1 86 ? -3.191 -20.625 -13.602 1 97.31 86 GLY B C 1
ATOM 1678 O O . GLY B 1 86 ? -3.926 -20.062 -14.414 1 97.31 86 GLY B O 1
ATOM 1679 N N . THR B 1 87 ? -3.314 -20.438 -12.32 1 97.06 87 THR B N 1
ATOM 1680 C CA . THR B 1 87 ? -4.352 -19.625 -11.695 1 97.06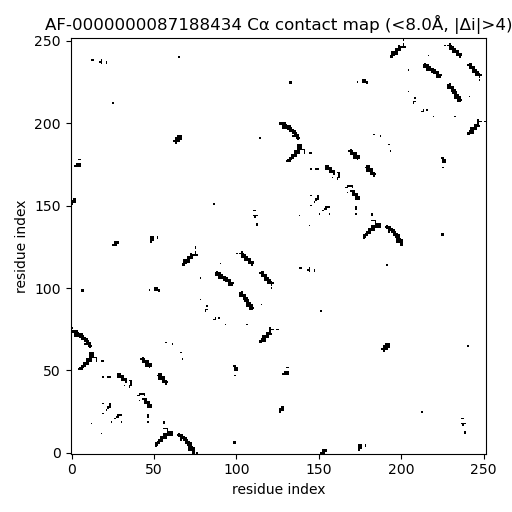 87 THR B CA 1
ATOM 1681 C C . THR B 1 87 ? -4.09 -18.141 -11.945 1 97.06 87 THR B C 1
ATOM 1683 O O . THR B 1 87 ? -5.027 -17.344 -12.062 1 97.06 87 THR B O 1
ATOM 1686 N N . PHE B 1 88 ? -2.834 -17.766 -12.023 1 98.12 88 PHE B N 1
ATOM 1687 C CA . PHE B 1 88 ? -2.457 -16.359 -12.125 1 98.12 88 PHE B CA 1
ATOM 1688 C C . PHE B 1 88 ? -1.847 -16.062 -13.492 1 98.12 88 PHE B C 1
ATOM 1690 O O . PHE B 1 88 ? -1.252 -16.938 -14.117 1 98.12 88 PHE B O 1
ATOM 1697 N N . ASP B 1 89 ? -2.076 -14.828 -13.938 1 98.19 89 ASP B N 1
ATOM 1698 C CA . ASP B 1 89 ? -1.244 -14.25 -14.992 1 98.19 89 ASP B CA 1
ATOM 1699 C C . ASP B 1 89 ? 0.125 -13.844 -14.453 1 98.19 89 ASP B C 1
ATOM 1701 O O . ASP B 1 89 ? 0.278 -12.758 -13.891 1 98.19 89 ASP B O 1
ATOM 1705 N N . VAL B 1 90 ? 1.107 -14.727 -14.609 1 98.38 90 VAL B N 1
ATOM 1706 C CA . VAL B 1 90 ? 2.438 -14.5 -14.047 1 98.38 90 VAL B CA 1
ATOM 1707 C C . VAL B 1 90 ? 3.223 -13.547 -14.945 1 98.38 90 VAL B C 1
ATOM 1709 O O . VAL B 1 90 ? 3.338 -13.781 -16.156 1 98.38 90 VAL B O 1
ATOM 1712 N N . VAL B 1 91 ? 3.768 -12.539 -14.391 1 97.88 91 VAL B N 1
ATOM 1713 C CA . VAL B 1 91 ? 4.516 -11.508 -15.109 1 97.88 91 VAL B CA 1
ATOM 1714 C C . VAL B 1 91 ? 6.008 -11.82 -15.047 1 97.88 91 VAL B C 1
ATOM 1716 O O . VAL B 1 91 ? 6.742 -11.57 -16 1 97.88 91 VAL B O 1
ATOM 1719 N N . SER B 1 92 ? 6.426 -12.266 -13.938 1 97.5 92 SER B N 1
ATOM 1720 C CA . SER B 1 92 ? 7.844 -12.555 -13.734 1 97.5 92 SER B CA 1
ATOM 1721 C C . SER B 1 92 ? 8.062 -13.375 -12.469 1 97.5 92 SER B C 1
ATOM 1723 O O . SER B 1 92 ? 7.195 -13.422 -11.594 1 97.5 92 SER B O 1
ATOM 1725 N N . GLY B 1 93 ? 9.312 -13.984 -12.461 1 95.25 93 GLY B N 1
ATOM 1726 C CA . GLY B 1 93 ? 9.727 -14.727 -11.281 1 95.25 93 GLY B CA 1
ATOM 1727 C C . GLY B 1 93 ? 9.594 -16.234 -11.438 1 95.25 93 GLY B C 1
ATOM 1728 O O . GLY B 1 93 ? 9.25 -16.719 -12.516 1 95.25 93 GLY B O 1
ATOM 1729 N N . PRO B 1 94 ? 9.789 -16.969 -10.328 1 97.25 94 PRO B N 1
ATOM 1730 C CA . PRO B 1 94 ? 10.234 -16.484 -9.023 1 97.25 94 PRO B CA 1
ATOM 1731 C C . PRO B 1 94 ? 11.656 -15.922 -9.047 1 97.25 94 PRO B C 1
ATOM 1733 O O . PRO B 1 94 ? 12.484 -16.375 -9.844 1 97.25 94 PRO B O 1
ATOM 1736 N N . SER B 1 95 ? 11.891 -14.891 -8.258 1 96.94 95 SER B N 1
ATOM 1737 C CA . SER B 1 95 ? 13.219 -14.289 -8.102 1 96.94 95 SER B CA 1
ATOM 1738 C C . SER B 1 95 ? 13.398 -13.695 -6.707 1 96.94 95 SER B C 1
ATOM 1740 O O . SER B 1 95 ? 12.414 -13.406 -6.02 1 96.94 95 SER B O 1
ATOM 1742 N N . ASN B 1 96 ? 14.625 -13.57 -6.273 1 96.44 96 ASN B N 1
ATOM 1743 C CA . ASN B 1 96 ? 14.953 -12.961 -4.988 1 96.44 96 ASN B CA 1
ATOM 1744 C C . ASN B 1 96 ? 14.938 -11.438 -5.066 1 96.44 96 ASN B C 1
ATOM 1746 O O . ASN B 1 96 ? 15.664 -10.844 -5.863 1 96.44 96 ASN B O 1
ATOM 1750 N N . ASN B 1 97 ? 14.125 -10.852 -4.25 1 96.12 97 ASN B N 1
ATOM 1751 C CA . ASN B 1 97 ? 13.945 -9.406 -4.289 1 96.12 97 ASN B CA 1
ATOM 1752 C C . ASN B 1 97 ? 13.938 -8.805 -2.889 1 96.12 97 ASN B C 1
ATOM 1754 O O . ASN B 1 97 ? 13.578 -9.477 -1.921 1 96.12 97 ASN B O 1
ATOM 1758 N N . PHE B 1 98 ? 14.359 -7.504 -2.791 1 97.5 98 PHE B N 1
ATOM 1759 C CA . PHE B 1 98 ? 14.375 -6.77 -1.532 1 97.5 98 PHE B CA 1
ATOM 1760 C C . PHE B 1 98 ? 12.969 -6.324 -1.148 1 97.5 98 PHE B C 1
ATOM 1762 O O . PHE B 1 98 ? 12.195 -5.883 -2.002 1 97.5 98 PHE B O 1
ATOM 1769 N N . GLY B 1 99 ? 12.609 -6.508 0.135 1 98.06 99 GLY B N 1
ATOM 1770 C CA . GLY B 1 99 ? 11.344 -6.051 0.692 1 98.06 99 GLY B CA 1
ATOM 1771 C C . GLY B 1 99 ? 11.477 -5.492 2.096 1 98.06 99 GLY B C 1
ATOM 1772 O O . GLY B 1 99 ? 12.586 -5.164 2.537 1 98.06 99 GLY B O 1
ATOM 1773 N N . ALA B 1 100 ? 10.391 -5.355 2.797 1 98.5 100 ALA B N 1
ATOM 1774 C CA . ALA B 1 100 ? 10.305 -4.676 4.086 1 98.5 100 ALA B CA 1
ATOM 1775 C C . ALA B 1 100 ? 11.141 -5.402 5.141 1 98.5 100 ALA B C 1
ATOM 1777 O O . ALA B 1 100 ? 11.688 -4.773 6.051 1 98.5 100 ALA B O 1
ATOM 1778 N N . ARG B 1 101 ? 11.234 -6.727 5.012 1 98.12 101 ARG B N 1
ATOM 1779 C CA . ARG B 1 101 ? 11.922 -7.504 6.039 1 98.12 101 ARG B CA 1
ATOM 1780 C C . ARG B 1 101 ? 13.148 -8.203 5.469 1 98.12 101 ARG B C 1
ATOM 1782 O O . ARG B 1 101 ? 13.531 -9.273 5.941 1 98.12 101 ARG B O 1
ATOM 1789 N N . GLY B 1 102 ? 13.672 -7.543 4.395 1 96.75 102 GLY B N 1
ATOM 1790 C CA . GLY B 1 102 ? 14.875 -8.094 3.781 1 96.75 102 GLY B CA 1
ATOM 1791 C C . GLY B 1 102 ? 14.594 -8.82 2.48 1 96.75 102 GLY B C 1
ATOM 1792 O O . GLY B 1 102 ? 13.609 -8.531 1.8 1 96.75 102 GLY B O 1
ATOM 1793 N N . GLN B 1 103 ? 15.523 -9.719 2.119 1 96.88 103 GLN B N 1
ATOM 1794 C CA . GLN B 1 103 ? 15.43 -10.445 0.856 1 96.88 103 GLN B CA 1
ATOM 1795 C C . GLN B 1 103 ? 14.492 -11.641 0.979 1 96.88 103 GLN B C 1
ATOM 1797 O O . GLN B 1 103 ? 14.484 -12.328 2.004 1 96.88 103 GLN B O 1
ATOM 1802 N N . ALA B 1 104 ? 13.789 -11.922 -0.042 1 97.19 104 ALA B N 1
ATOM 1803 C CA . ALA B 1 104 ? 12.969 -13.117 -0.135 1 97.19 104 ALA B CA 1
ATOM 1804 C C . ALA B 1 104 ? 12.578 -13.414 -1.583 1 97.19 104 ALA B C 1
ATOM 1806 O O . ALA B 1 104 ? 12.586 -12.508 -2.426 1 97.19 104 ALA B O 1
ATOM 1807 N N . GLU B 1 105 ? 12.227 -14.648 -1.85 1 96.56 105 GLU B N 1
ATOM 1808 C CA . GLU B 1 105 ? 11.727 -15.008 -3.172 1 96.56 105 GLU B CA 1
ATOM 1809 C C . GLU B 1 105 ? 10.289 -14.523 -3.363 1 96.56 105 GLU B C 1
ATOM 1811 O O . GLU B 1 105 ? 9.477 -14.609 -2.445 1 96.56 105 GLU B O 1
ATOM 1816 N N . SER B 1 106 ? 10.031 -14.086 -4.59 1 97.88 106 SER B N 1
ATOM 1817 C CA . SER B 1 106 ? 8.703 -13.555 -4.855 1 97.88 106 SER B CA 1
ATOM 1818 C C . SER B 1 106 ? 8.25 -13.875 -6.273 1 97.88 106 SER B C 1
ATOM 1820 O O . SER B 1 106 ? 9.07 -14.188 -7.137 1 97.88 106 SER B O 1
ATOM 1822 N N . LEU B 1 107 ? 7.035 -13.914 -6.527 1 98.56 107 LEU B N 1
ATOM 1823 C CA . LEU B 1 107 ? 6.355 -14.055 -7.812 1 98.56 107 LEU B CA 1
ATOM 1824 C C . LEU B 1 107 ? 5.527 -12.812 -8.133 1 98.56 107 LEU B C 1
ATOM 1826 O O . LEU B 1 107 ? 4.84 -12.281 -7.258 1 98.56 107 LEU B O 1
ATOM 1830 N N . TYR B 1 108 ? 5.652 -12.312 -9.375 1 98.69 108 TYR B N 1
ATOM 1831 C CA . TYR B 1 108 ? 4.863 -11.164 -9.812 1 98.69 108 TYR B CA 1
ATOM 1832 C C . TYR B 1 108 ? 3.689 -11.609 -10.68 1 98.69 108 TYR B C 1
ATOM 1834 O O . TYR B 1 108 ? 3.871 -12.344 -11.656 1 98.69 108 TYR B O 1
ATOM 1842 N N . VAL B 1 109 ? 2.545 -11.156 -10.352 1 98.69 109 VAL B N 1
ATOM 1843 C CA . VAL B 1 109 ? 1.337 -11.516 -11.078 1 98.69 109 VAL B CA 1
ATOM 1844 C C . VAL B 1 109 ? 0.536 -10.258 -11.414 1 98.69 109 VAL B C 1
ATOM 1846 O O . VAL B 1 109 ? 0.807 -9.188 -10.867 1 98.69 109 VAL B O 1
ATOM 1849 N N . ARG B 1 110 ? -0.48 -10.375 -12.266 1 98.5 110 ARG B N 1
ATOM 1850 C CA . ARG B 1 110 ? -1.326 -9.242 -12.648 1 98.5 110 ARG B CA 1
ATOM 1851 C C . ARG B 1 110 ? -2.734 -9.406 -12.086 1 98.5 110 ARG B C 1
ATOM 1853 O O . ARG B 1 110 ? -3.295 -10.5 -12.102 1 98.5 110 ARG B O 1
ATOM 1860 N N . ASP B 1 111 ? -3.227 -8.273 -11.57 1 98.19 111 ASP B N 1
ATOM 1861 C CA . ASP B 1 111 ? -4.645 -8.305 -11.219 1 98.19 111 ASP B CA 1
ATOM 1862 C C . ASP B 1 111 ? -5.52 -7.973 -12.422 1 98.19 111 ASP B C 1
ATOM 1864 O O . ASP B 1 111 ? -5.008 -7.691 -13.508 1 98.19 111 ASP B O 1
ATOM 1868 N N . PRO B 1 112 ? -6.824 -7.988 -12.383 1 97.25 112 PRO B N 1
ATOM 1869 C CA . PRO B 1 112 ? -7.723 -7.848 -13.531 1 97.25 112 PRO B CA 1
ATOM 1870 C C . PRO B 1 112 ? -7.59 -6.492 -14.219 1 97.25 112 PRO B C 1
ATOM 1872 O O . PRO B 1 112 ? -7.938 -6.359 -15.398 1 97.25 112 PRO B O 1
ATOM 1875 N N . ASP B 1 113 ? -7.156 -5.461 -13.547 1 96.62 113 ASP B N 1
ATOM 1876 C CA . ASP B 1 113 ? -7.023 -4.133 -14.133 1 96.62 113 ASP B CA 1
ATOM 1877 C C . ASP B 1 113 ? -5.582 -3.859 -14.555 1 96.62 113 ASP B C 1
ATOM 1879 O O . ASP B 1 113 ? -5.234 -2.729 -14.906 1 96.62 113 ASP B O 1
ATOM 1883 N N . GLY B 1 114 ? -4.754 -4.859 -14.398 1 95.88 114 GLY B N 1
ATOM 1884 C CA . GLY B 1 114 ? -3.406 -4.754 -14.938 1 95.88 114 GLY B CA 1
ATOM 1885 C C . GLY B 1 114 ? -2.389 -4.297 -13.906 1 95.88 114 GLY B C 1
ATOM 1886 O O . GLY B 1 114 ? -1.231 -4.039 -14.242 1 95.88 114 GLY B O 1
ATOM 1887 N N . ASN B 1 115 ? -2.773 -4.137 -12.703 1 97.12 115 ASN B N 1
ATOM 1888 C CA . ASN B 1 115 ? -1.784 -3.861 -11.672 1 97.12 115 ASN B CA 1
ATOM 1889 C C . ASN B 1 115 ? -0.862 -5.055 -11.445 1 97.12 115 ASN B C 1
ATOM 1891 O O . ASN B 1 115 ? -1.312 -6.203 -11.445 1 97.12 115 ASN B O 1
ATOM 1895 N N . THR B 1 116 ? 0.402 -4.727 -11.258 1 98.25 116 THR B N 1
ATOM 1896 C CA . THR B 1 116 ? 1.341 -5.777 -10.875 1 98.25 116 THR B CA 1
ATOM 1897 C C . THR B 1 116 ? 1.342 -5.973 -9.359 1 98.25 116 THR B C 1
ATOM 1899 O O . THR B 1 116 ? 1.455 -5.008 -8.602 1 98.25 116 THR B O 1
ATOM 1902 N N . ILE B 1 117 ? 1.172 -7.223 -8.969 1 98.81 117 ILE B N 1
ATOM 1903 C CA . ILE B 1 117 ? 1.236 -7.617 -7.566 1 98.81 117 ILE B CA 1
ATOM 1904 C C . ILE B 1 117 ? 2.424 -8.555 -7.348 1 98.81 117 ILE B C 1
ATOM 1906 O O . ILE B 1 117 ? 2.535 -9.594 -8 1 98.81 117 ILE B O 1
ATOM 1910 N N . GLU B 1 118 ? 3.297 -8.102 -6.477 1 98.88 118 GLU B N 1
ATOM 1911 C CA . GLU B 1 118 ? 4.348 -8.992 -5.996 1 98.88 118 GLU B CA 1
ATOM 1912 C C . GLU B 1 118 ? 3.863 -9.836 -4.82 1 98.88 118 GLU B C 1
ATOM 1914 O O . GLU B 1 118 ? 3.277 -9.305 -3.871 1 98.88 118 GLU B O 1
ATOM 1919 N N . LEU B 1 119 ? 4.004 -11.133 -4.918 1 98.75 119 LEU B N 1
ATOM 1920 C CA . LEU B 1 119 ? 3.693 -12.07 -3.846 1 98.75 119 LEU B CA 1
ATOM 1921 C C . LEU B 1 119 ? 4.969 -12.68 -3.27 1 98.75 119 LEU B C 1
ATOM 1923 O O . LEU B 1 119 ? 5.801 -13.203 -4.012 1 98.75 119 LEU B O 1
ATOM 1927 N N . ARG B 1 120 ? 5.098 -12.523 -1.963 1 98.5 120 ARG B N 1
ATOM 1928 C CA . ARG B 1 120 ? 6.312 -13.07 -1.362 1 98.5 120 ARG B CA 1
ATOM 1929 C C . ARG B 1 120 ? 6.016 -13.703 -0.005 1 98.5 120 ARG B C 1
ATOM 1931 O O . ARG B 1 120 ? 4.973 -13.43 0.597 1 98.5 120 ARG B O 1
ATOM 1938 N N . TRP B 1 121 ? 6.84 -14.602 0.437 1 96.94 121 TRP B N 1
ATOM 1939 C CA . TRP B 1 121 ? 6.883 -15.047 1.825 1 96.94 121 TRP B CA 1
ATOM 1940 C C . TRP B 1 121 ? 8.32 -15.094 2.338 1 96.94 121 TRP B C 1
ATOM 1942 O O . TRP B 1 121 ? 9.266 -15.203 1.553 1 96.94 121 TRP B O 1
ATOM 1952 N N . TYR B 1 122 ? 8.453 -14.852 3.6 1 96.5 122 TYR B N 1
ATOM 1953 C CA . TYR B 1 122 ? 9.766 -14.789 4.223 1 96.5 122 TYR B CA 1
ATOM 1954 C C . TYR B 1 122 ? 10.125 -16.125 4.867 1 96.5 122 TYR B C 1
ATOM 1956 O O . TYR B 1 122 ? 9.375 -16.641 5.695 1 96.5 122 TYR B O 1
ATOM 1964 N N . PRO B 1 123 ? 11.281 -16.641 4.547 1 91.62 123 PRO B N 1
ATOM 1965 C CA . PRO B 1 123 ? 11.695 -17.938 5.09 1 91.62 123 PRO B CA 1
ATOM 1966 C C . PRO B 1 123 ? 11.719 -17.969 6.617 1 91.62 123 PRO B C 1
ATOM 1968 O O . PRO B 1 123 ? 11.523 -19.016 7.227 1 91.62 123 PRO B O 1
ATOM 1971 N N . GLN B 1 124 ? 11.898 -16.828 7.188 1 90.44 124 GLN B N 1
ATOM 1972 C CA . GLN B 1 124 ? 11.984 -16.75 8.641 1 90.44 124 GLN B CA 1
ATOM 1973 C C . GLN B 1 124 ? 10.609 -16.906 9.289 1 90.44 124 GLN B C 1
ATOM 1975 O O . GLN B 1 124 ? 10.508 -17.062 10.5 1 90.44 124 GLN B O 1
ATOM 1980 N N . ASP B 1 125 ? 9.562 -16.812 8.531 1 85.56 125 ASP B N 1
ATOM 1981 C CA . ASP B 1 125 ? 8.211 -16.984 9.055 1 85.56 125 ASP B CA 1
ATOM 1982 C C . ASP B 1 125 ? 7.852 -18.453 9.18 1 85.56 125 ASP B C 1
ATOM 1984 O O . ASP B 1 125 ? 6.777 -18.797 9.672 1 85.56 125 ASP B O 1
ATOM 1988 N N . LYS B 1 126 ? 8.609 -19.422 8.57 1 73.44 126 LYS B N 1
ATOM 1989 C CA . LYS B 1 126 ? 8.383 -20.875 8.648 1 73.44 126 LYS B CA 1
ATOM 1990 C C . LYS B 1 126 ? 8.469 -21.359 10.086 1 73.44 126 LYS B C 1
ATOM 1992 O O . LYS B 1 126 ? 9.273 -20.859 10.875 1 73.44 126 LYS B O 1
#

Radius of gyration: 17.67 Å; Cα contacts (8 Å, |Δi|>4): 601; chains: 2; bounding box: 53×51×40 Å

Sequence (252 aa):
MRVTGFDHLVLNVTDVERSLAFYTGPLGLEPVRVDEWRAGKVPFPSVRVSAGTIIDLFPRDRGETNVDHFCLVVEPLDWQQVIDAGTFDVVSGPSNNFGARGQAESLYVRDPDGNTIELRWYPQDKMRVTGFDHLVLNVTDVERSLAFYTGPLGLEPVRVDEWRAGKVPFPSVRVSAGTIIDLFPRDRGETNVDHFCLVVEPLDWQQVIDAGTFDVVSGPSNNFGARGQAESLYVRDPDGNTIELRWYPQDK

Organism: Streptomyces mobaraensis (NCBI:txid35621)

pLDDT: mean 96.86, std 4.3, range [73.25, 98.94]

Secondary structure (DSSP, 8-state):
--EEEEEEEEEEES-HHHHHHHHHTTT-PEEESHHHHHTTSSS--EEEEETTEEEEEEE---TT-SEEEEEEEE-S--HHHHHHHT-SEEEEEEEEEEETTEE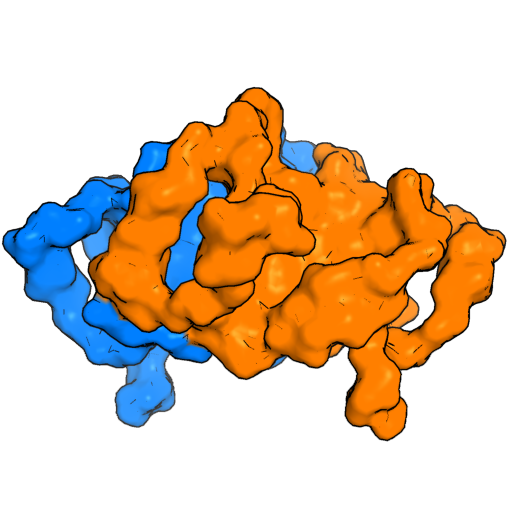EEEEEEE-TTS-EEEEE--GGG-/--EEEEEEEEEEES-HHHHHHHHHTTT-PEEESHHHHHTTSSS--EEEEETTEEEEEEE---TT-SEEEEEEEE-S--HHHHHHHT-SEEEEEEEEEEETTEEEEEEEEE-TTS-EEEEE--GGG-